Protein AF-0000000074038643 (afdb_homodimer)

Foldseek 3Di:
DPPPPPQPPQCPVDPPVVVQVVVQVVVCVVQVPPPPAFEDEWDWDWDDDDFKIKIKTFAPPDDPVQWDWDDDPQKTKIWGDPPPPPVCPPCVCCVPDDDPDDDDGDGIYMGMTGHDPQWDRVPWDWDDDNRMIMIITTGHDPPPPPPPPPPDD/DPPPPPQPPQCPVDPPVVVQVVVQVVVCVVQVPVPPFFEDEWDWDWDDDDFKIKIKTFAPPDDPVQWDWDDDPQKTKIKGDPPPPPVCCPVVCCVPDDDPDDDDGDGIYMGMTGHGPQWDRVPWDWDDDNRMIMIITTGHDPPPPPPPPPPDD

InterPro domains:
  IPR002068 Alpha crystallin/Hsp20 domain [PF00011] (46-151)
  IPR002068 Alpha crystallin/Hsp20 domain [PS01031] (35-153)
  IPR008978 HSP20-like chaperone [G3DSA:2.60.40.790] (17-151)
  IPR008978 HSP20-like chaperone [SSF49764] (23-150)
  IPR031107 Small heat shock protein [PTHR11527] (30-149)

Radius of gyration: 25.48 Å; Cα contacts (8 Å, |Δi|>4): 512; chains: 2; bounding box: 30×125×46 Å

Sequence (306 aa):
MNYVTVRRPMTVAGNDGSVLDSFDRLFSSVFANTPGWDTFKPAVDVRVEEKEYLVEVDLPGISEDQIDVHVEDGLLVIASRKEERNVARKEENQEESRYVLRERRVGEFHRSFSLPKDADPENIQATYRNGVLSVALPKKPEAKPRQIKITRGMNYVTVRRPMTVAGNDGSVLDSFDRLFSSVFANTPGWDTFKPAVDVRVEEKEYLVEVDLPGISEDQIDVHVEDGLLVIASRKEERNVARKEENQEESRYVLRERRVGEFHRSFSLPKDADPENIQATYRNGVLSVALPKKPEAKPRQIKITRG

Structure (mmCIF, N/CA/C/O backbone):
data_AF-0000000074038643-model_v1
#
loop_
_entity.id
_entity.type
_entity.pdbx_description
1 polymer 'HSP20 family protein'
#
loop_
_atom_site.group_PDB
_atom_site.id
_atom_site.type_symbol
_atom_site.label_atom_id
_atom_site.label_alt_id
_atom_site.label_comp_id
_atom_site.label_asym_id
_atom_site.label_entity_id
_atom_site.label_seq_id
_atom_site.pdbx_PDB_ins_code
_atom_site.Cartn_x
_atom_site.Cartn_y
_atom_site.Cartn_z
_atom_site.occupancy
_atom_site.B_iso_or_equiv
_atom_site.auth_seq_id
_atom_site.auth_comp_id
_atom_site.auth_asym_id
_atom_site.auth_atom_id
_atom_site.pdbx_PDB_model_num
ATOM 1 N N . MET A 1 1 ? 6.93 47.094 -2.973 1 23.86 1 MET A N 1
ATOM 2 C CA . MET A 1 1 ? 8.008 46.25 -2.477 1 23.86 1 MET A CA 1
ATOM 3 C C . MET A 1 1 ? 7.48 44.875 -2.109 1 23.86 1 MET A C 1
ATOM 5 O O . MET A 1 1 ? 6.609 44.75 -1.246 1 23.86 1 MET A O 1
ATOM 9 N N . ASN A 1 2 ? 7.18 43.875 -3.053 1 24.02 2 ASN A N 1
ATOM 10 C CA . ASN A 1 2 ? 6.344 42.688 -3.01 1 24.02 2 ASN A CA 1
ATOM 11 C C . ASN A 1 2 ? 6.949 41.625 -2.109 1 24.02 2 ASN A C 1
ATOM 13 O O . ASN A 1 2 ? 8.055 41.125 -2.363 1 24.02 2 ASN A O 1
ATOM 17 N N . TYR A 1 3 ? 6.73 41.75 -0.801 1 25.25 3 TYR A N 1
ATOM 18 C CA . TYR A 1 3 ? 7.328 40.844 0.186 1 25.25 3 TYR A CA 1
ATOM 19 C C . TYR A 1 3 ? 7.043 39.375 -0.151 1 25.25 3 TYR A C 1
ATOM 21 O O . TYR A 1 3 ? 5.891 39 -0.394 1 25.25 3 TYR A O 1
ATOM 29 N N . VAL A 1 4 ? 7.926 38.812 -0.938 1 29.3 4 VAL A N 1
ATOM 30 C CA . VAL A 1 4 ? 7.93 37.375 -1.188 1 29.3 4 VAL A CA 1
ATOM 31 C C . VAL A 1 4 ? 7.871 36.625 0.139 1 29.3 4 VAL A C 1
ATOM 33 O O . VAL A 1 4 ? 8.781 36.719 0.963 1 29.3 4 VAL A O 1
ATOM 36 N N . THR A 1 5 ? 6.789 36.656 0.836 1 33.38 5 THR A N 1
ATOM 37 C CA . THR A 1 5 ? 6.613 35.875 2.037 1 33.38 5 THR A CA 1
ATOM 38 C C . THR A 1 5 ? 7.176 34.469 1.83 1 33.38 5 THR A C 1
ATOM 40 O O . THR A 1 5 ? 6.832 33.781 0.855 1 33.38 5 THR A O 1
ATOM 43 N N . VAL A 1 6 ? 8.414 34.281 2.119 1 30.28 6 VAL A N 1
ATOM 44 C CA . VAL A 1 6 ? 9.141 33 2.182 1 30.28 6 VAL A CA 1
ATOM 45 C C . VAL A 1 6 ? 8.258 31.938 2.82 1 30.28 6 VAL A C 1
ATOM 47 O O . VAL A 1 6 ? 7.805 32.094 3.955 1 30.28 6 VAL A O 1
ATOM 50 N N . ARG A 1 7 ? 7.328 31.312 2.109 1 37.22 7 ARG A N 1
ATOM 51 C CA . ARG A 1 7 ? 6.539 30.125 2.361 1 37.22 7 ARG A CA 1
ATOM 52 C C . ARG A 1 7 ? 7.359 29.062 3.098 1 37.22 7 ARG A C 1
ATOM 54 O O . ARG A 1 7 ? 8.391 28.609 2.596 1 37.22 7 ARG A O 1
ATOM 61 N N . ARG A 1 8 ? 7.469 29.219 4.441 1 37.69 8 ARG A N 1
ATOM 62 C CA . ARG A 1 8 ? 8.133 28.188 5.234 1 37.69 8 ARG A CA 1
ATOM 63 C C . ARG A 1 8 ? 7.691 26.797 4.801 1 37.69 8 ARG A C 1
ATOM 65 O O . ARG A 1 8 ? 6.496 26.484 4.816 1 37.69 8 ARG A O 1
ATOM 72 N N . PRO A 1 9 ? 8.484 26.172 3.99 1 40.66 9 PRO A N 1
ATOM 73 C CA . PRO A 1 9 ? 8.219 24.844 3.439 1 40.66 9 PRO A CA 1
ATOM 74 C C . PRO A 1 9 ? 7.859 23.828 4.512 1 40.66 9 PRO A C 1
ATOM 76 O O . PRO A 1 9 ? 8.266 23.969 5.668 1 40.66 9 PRO A O 1
ATOM 79 N N . MET A 1 10 ? 6.625 23.344 4.449 1 42.5 10 MET A N 1
ATOM 80 C CA . MET A 1 10 ? 6.445 22.125 5.227 1 42.5 10 MET A CA 1
ATOM 81 C C . MET A 1 10 ? 7.742 21.312 5.285 1 42.5 10 MET A C 1
ATOM 83 O O . MET A 1 10 ? 8.312 20.969 4.246 1 42.5 10 MET A O 1
ATOM 87 N N . THR A 1 11 ? 8.672 21.625 6.121 1 44.09 11 THR A N 1
ATOM 88 C CA . THR A 1 11 ? 9.906 20.844 6.211 1 44.09 11 THR A CA 1
ATOM 89 C C . THR A 1 11 ? 9.594 19.359 6.391 1 44.09 11 THR A C 1
ATOM 91 O O . THR A 1 11 ? 8.945 18.969 7.363 1 44.09 11 THR A O 1
ATOM 94 N N . VAL A 1 12 ? 9.289 18.719 5.273 1 42.72 12 VAL A N 1
ATOM 95 C CA . VAL A 1 12 ? 9.422 17.281 5.426 1 42.72 12 VAL A CA 1
ATOM 96 C C . VAL A 1 12 ? 10.805 16.938 5.988 1 42.72 12 VAL A C 1
ATOM 98 O O . VAL A 1 12 ? 11.805 17.516 5.566 1 42.72 12 VAL A O 1
ATOM 101 N N . ALA A 1 13 ? 10.969 16.578 7.242 1 43.75 13 ALA A N 1
ATOM 102 C CA . ALA A 1 13 ? 12.266 16.344 7.875 1 43.75 13 ALA A CA 1
ATOM 103 C C . ALA A 1 13 ? 13.25 15.727 6.891 1 43.75 13 ALA A C 1
ATOM 105 O O . ALA A 1 13 ? 13.18 14.531 6.594 1 43.75 13 ALA A O 1
ATOM 106 N N . GLY A 1 14 ? 13.398 16.172 5.734 1 37.66 14 GLY A N 1
ATOM 107 C CA . GLY A 1 14 ? 14.602 15.75 5.027 1 37.66 14 GLY A CA 1
ATOM 108 C C . GLY A 1 14 ? 15.859 15.883 5.859 1 37.66 14 GLY A C 1
ATOM 109 O O . GLY A 1 14 ? 15.789 16.016 7.086 1 37.66 14 GLY A O 1
ATOM 110 N N . ASN A 1 15 ? 16.984 16.438 5.348 1 38.25 15 ASN A N 1
ATOM 111 C CA . ASN A 1 15 ? 18.297 16.594 5.969 1 38.25 15 ASN A CA 1
ATOM 112 C C . ASN A 1 15 ? 18.219 17.344 7.289 1 38.25 15 ASN A C 1
ATOM 114 O O . ASN A 1 15 ? 18.844 16.953 8.273 1 38.25 15 ASN A O 1
ATOM 118 N N . ASP A 1 16 ? 17.859 18.688 7.266 1 39.75 16 ASP A N 1
ATOM 119 C CA . ASP A 1 16 ? 18.016 19.484 8.477 1 39.75 16 ASP A CA 1
ATOM 120 C C . ASP A 1 16 ? 16.859 19.266 9.438 1 39.75 16 ASP A C 1
ATOM 122 O O . ASP A 1 16 ? 16.734 19.969 10.445 1 39.75 16 ASP A O 1
ATOM 126 N N . GLY A 1 17 ? 15.727 18.75 9.18 1 46.5 17 GLY A N 1
ATOM 127 C CA . GLY A 1 17 ? 14.594 18.453 10.047 1 46.5 17 GLY A CA 1
ATOM 128 C C . GLY A 1 17 ? 14.922 17.453 11.141 1 46.5 17 GLY A C 1
ATOM 129 O O . GLY A 1 17 ? 14.547 16.281 11.062 1 46.5 17 GLY A O 1
ATOM 130 N N . SER A 1 18 ? 15.672 17.766 11.797 1 51.19 18 SER A N 1
ATOM 131 C CA . SER A 1 18 ? 16.375 17.078 12.875 1 51.19 18 SER A CA 1
ATOM 132 C C . SER A 1 18 ? 15.391 16.5 13.891 1 51.19 18 SER A C 1
ATOM 134 O O . SER A 1 18 ? 15.539 15.367 14.328 1 51.19 18 SER A O 1
ATOM 136 N N . VAL A 1 19 ? 14.391 17.359 14.148 1 50.81 19 VAL A N 1
ATOM 137 C CA . VAL A 1 19 ? 13.547 16.891 15.242 1 50.81 19 VAL A CA 1
ATOM 138 C C . VAL A 1 19 ? 12.641 15.766 14.734 1 50.81 19 VAL A C 1
ATOM 140 O O . VAL A 1 19 ? 12.438 14.766 15.43 1 50.81 19 VAL A O 1
ATOM 143 N N . LEU A 1 20 ? 12.055 15.961 13.523 1 56.72 20 LEU A N 1
ATOM 144 C CA . LEU A 1 20 ? 11.125 14.984 12.969 1 56.72 20 LEU A CA 1
ATOM 145 C C . LEU A 1 20 ? 11.828 13.664 12.688 1 56.72 20 LEU A C 1
ATOM 147 O O . LEU A 1 20 ? 11.305 12.594 13 1 56.72 20 LEU A O 1
ATOM 151 N N . ASP A 1 21 ? 13.016 13.898 12.141 1 60.28 21 ASP A N 1
ATOM 152 C CA . ASP A 1 21 ? 13.852 12.719 11.945 1 60.28 21 ASP A CA 1
ATOM 153 C C . ASP A 1 21 ? 14.172 12.047 13.281 1 60.28 21 ASP A C 1
ATOM 155 O O . ASP A 1 21 ? 14.289 10.82 13.352 1 60.28 21 ASP A O 1
ATOM 159 N N . SER A 1 22 ? 14.133 13.07 14.258 1 59.38 22 SER A N 1
ATOM 160 C CA . SER A 1 22 ? 14.469 12.523 15.562 1 59.38 22 SER A CA 1
ATOM 161 C C . SER A 1 22 ? 13.32 11.672 16.109 1 59.38 22 SER A C 1
ATOM 163 O O . SER A 1 22 ? 13.555 10.617 16.703 1 59.38 22 SER A O 1
ATOM 165 N N . PHE A 1 23 ? 12.133 12.148 15.906 1 64.94 23 PHE A N 1
ATOM 166 C CA . PHE A 1 23 ? 11 11.383 16.406 1 64.94 23 PHE A CA 1
ATOM 167 C C . PHE A 1 23 ? 10.883 10.047 15.672 1 64.94 23 PHE A C 1
ATOM 169 O O . PHE A 1 23 ? 10.625 9.016 16.297 1 64.94 23 PHE A O 1
ATOM 176 N N . ASP A 1 24 ? 11 10.133 14.367 1 67.44 24 ASP A N 1
ATOM 177 C CA . ASP A 1 24 ? 10.961 8.906 13.586 1 67.44 24 ASP A CA 1
ATOM 178 C C . ASP A 1 24 ? 12.055 7.938 14.031 1 67.44 24 ASP A C 1
ATOM 180 O O . ASP A 1 24 ? 11.82 6.73 14.141 1 67.44 24 ASP A O 1
ATOM 184 N N . ARG A 1 25 ? 13.172 8.625 14.391 1 68.06 25 ARG A N 1
ATOM 185 C CA . ARG A 1 25 ? 14.297 7.816 14.852 1 68.06 25 ARG A CA 1
ATOM 186 C C . ARG A 1 25 ? 14.023 7.238 16.234 1 68.06 25 ARG A C 1
ATOM 188 O O . ARG A 1 25 ? 14.367 6.082 16.516 1 68.06 25 ARG A O 1
ATOM 195 N N . LEU A 1 26 ? 13.461 8.07 17.062 1 67.12 26 LEU A N 1
ATOM 196 C CA . LEU A 1 26 ? 13.133 7.613 18.406 1 67.12 26 LEU A CA 1
ATOM 197 C C . LEU A 1 26 ? 12.102 6.492 18.375 1 67.12 26 LEU A C 1
ATOM 199 O O . LEU A 1 26 ? 12.234 5.492 19.078 1 67.12 26 LEU A O 1
ATOM 203 N N . PHE A 1 27 ? 11.125 6.699 17.609 1 69.62 27 PHE A N 1
ATOM 204 C CA . PHE A 1 27 ? 10.102 5.672 17.469 1 69.62 27 PHE A CA 1
ATOM 205 C C . PHE A 1 27 ? 10.711 4.371 16.953 1 69.62 27 PHE A C 1
ATOM 207 O O . PHE A 1 27 ? 10.414 3.293 17.469 1 69.62 27 PHE A O 1
ATOM 214 N N . SER A 1 28 ? 11.5 4.523 15.945 1 67.69 28 SER A N 1
ATOM 215 C CA . SER A 1 28 ? 12.156 3.336 15.406 1 67.69 28 SER A CA 1
ATOM 216 C C . SER A 1 28 ? 13 2.639 16.469 1 67.69 28 SER A C 1
ATOM 218 O O . SER A 1 28 ? 13.031 1.408 16.531 1 67.69 28 SER A O 1
ATOM 220 N N . SER A 1 29 ? 13.562 3.484 17.25 1 67.5 29 SER A N 1
ATOM 221 C CA . SER A 1 29 ? 14.445 2.93 18.281 1 67.5 29 SER A CA 1
ATOM 222 C C . SER A 1 29 ? 13.641 2.223 19.375 1 67.5 29 SER A C 1
ATOM 224 O O . SER A 1 29 ? 14.031 1.148 19.828 1 67.5 29 SER A O 1
ATOM 226 N N . VAL A 1 30 ? 12.609 2.752 19.828 1 66.5 30 VAL A N 1
ATOM 227 C CA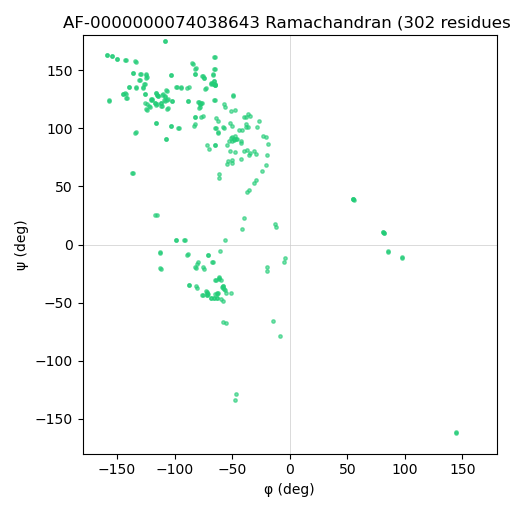 . VAL A 1 30 ? 11.781 2.213 20.906 1 66.5 30 VAL A CA 1
ATOM 228 C C . VAL A 1 30 ? 11.078 0.944 20.422 1 66.5 30 VAL A C 1
ATOM 230 O O . VAL A 1 30 ? 11.07 -0.071 21.125 1 66.5 30 VAL A O 1
ATOM 233 N N . PHE A 1 31 ? 10.555 1.042 19.281 1 65.25 31 PHE A N 1
ATOM 234 C CA . PHE A 1 31 ? 9.789 -0.094 18.781 1 65.25 31 PHE A CA 1
ATOM 235 C C . PHE A 1 31 ? 10.719 -1.156 18.188 1 65.25 31 PHE A C 1
ATOM 237 O O . PHE A 1 31 ? 10.414 -2.35 18.25 1 65.25 31 PHE A O 1
ATOM 244 N N . ALA A 1 32 ? 11.789 -0.621 17.547 1 61.38 32 ALA A N 1
ATOM 245 C CA . ALA A 1 32 ? 12.727 -1.584 16.984 1 61.38 32 ALA A CA 1
ATOM 246 C C . ALA A 1 32 ? 13.336 -2.467 18.078 1 61.38 32 ALA A C 1
ATOM 248 O O . ALA A 1 32 ? 13.727 -3.605 17.812 1 61.38 32 ALA A O 1
ATOM 249 N N . ASN A 1 33 ? 13.445 -1.927 19.219 1 60.03 33 ASN A N 1
ATOM 250 C CA . ASN A 1 33 ? 14.078 -2.674 20.297 1 60.03 33 ASN A CA 1
ATOM 251 C C . ASN A 1 33 ? 13.07 -3.521 21.062 1 60.03 33 ASN A C 1
ATOM 253 O O . ASN A 1 33 ? 13.43 -4.199 22.016 1 60.03 33 ASN A O 1
ATOM 257 N N . THR A 1 34 ? 11.82 -3.322 20.766 1 58.47 34 THR A N 1
ATOM 258 C CA . THR A 1 34 ? 10.828 -4.207 21.359 1 58.47 34 THR A CA 1
ATOM 259 C C . THR A 1 34 ? 10.711 -5.508 20.562 1 58.47 34 THR A C 1
ATOM 261 O O . THR A 1 34 ? 10.383 -5.488 19.375 1 58.47 34 THR A O 1
ATOM 264 N N . PRO A 1 35 ? 11.141 -6.637 21.062 1 57.94 35 PRO A N 1
ATOM 265 C CA . PRO A 1 35 ? 11.086 -7.914 20.359 1 57.94 35 PRO A CA 1
ATOM 266 C C . PRO A 1 35 ? 9.711 -8.195 19.766 1 57.94 35 PRO A C 1
ATOM 268 O O . PRO A 1 35 ? 8.688 -7.977 20.422 1 57.94 35 PRO A O 1
ATOM 271 N N . GLY A 1 36 ? 9.656 -8.508 18.531 1 57.59 36 GLY A N 1
ATOM 272 C CA . GLY A 1 36 ? 8.43 -8.953 17.875 1 57.59 36 GLY A CA 1
ATOM 273 C C . GLY A 1 36 ? 7.719 -7.836 17.141 1 57.59 36 GLY A C 1
ATOM 274 O O . GLY A 1 36 ? 6.734 -8.078 16.438 1 57.59 36 GLY A O 1
ATOM 275 N N . TRP A 1 37 ? 8.234 -6.664 17.438 1 58.38 37 TRP A N 1
ATOM 276 C CA . TRP A 1 37 ? 7.535 -5.57 16.781 1 58.38 37 TRP A CA 1
ATOM 277 C C . TRP A 1 37 ? 8.258 -5.164 15.5 1 58.38 37 TRP A C 1
ATOM 279 O O . TRP A 1 37 ? 9.391 -4.664 15.547 1 58.38 37 TRP A O 1
ATOM 289 N N . ASP A 1 38 ? 7.77 -5.609 14.406 1 70.75 38 ASP A N 1
ATOM 290 C CA . ASP A 1 38 ? 8.32 -5.125 13.148 1 70.75 38 ASP A CA 1
ATOM 291 C C . ASP A 1 38 ? 7.754 -3.748 12.797 1 70.75 38 ASP A C 1
ATOM 293 O O . ASP A 1 38 ? 6.609 -3.438 13.125 1 70.75 38 ASP A O 1
ATOM 297 N N . THR A 1 39 ? 8.711 -2.807 12.641 1 82.31 39 THR A N 1
ATOM 298 C CA . THR A 1 39 ? 8.289 -1.468 12.242 1 82.31 39 THR A CA 1
ATOM 299 C C . THR A 1 39 ? 8.57 -1.234 10.758 1 82.31 39 THR A C 1
ATOM 301 O O . THR A 1 39 ? 9.414 -1.915 10.164 1 82.31 39 THR A O 1
ATOM 304 N N . PHE A 1 40 ? 7.734 -0.487 10.086 1 86.12 40 PHE A N 1
ATOM 305 C CA . PHE A 1 40 ? 8.023 -0.057 8.719 1 86.12 40 PHE A CA 1
ATOM 306 C C . PHE A 1 40 ? 7.734 1.429 8.547 1 86.12 40 PHE A C 1
ATOM 308 O O . PHE A 1 40 ? 7.062 2.035 9.383 1 86.12 40 PHE A O 1
ATOM 315 N N . LYS A 1 41 ? 8.336 2.023 7.59 1 91.25 41 LYS A N 1
ATOM 316 C CA . LYS A 1 41 ? 8.125 3.426 7.242 1 91.25 41 LYS A CA 1
ATOM 317 C C . LYS A 1 41 ? 7.25 3.561 6 1 91.25 41 LYS A C 1
ATOM 319 O O . LYS A 1 41 ? 7.723 3.391 4.879 1 91.25 41 LYS A O 1
ATOM 324 N N . PRO A 1 42 ? 5.957 3.887 6.195 1 95.81 42 PRO A N 1
ATOM 325 C CA . PRO A 1 42 ? 5.082 3.965 5.02 1 95.81 42 PRO A CA 1
ATOM 326 C C . PRO A 1 42 ? 5.453 5.109 4.082 1 95.81 42 PRO A C 1
ATOM 328 O O . PRO A 1 42 ? 5.926 6.156 4.535 1 95.81 42 PRO A O 1
ATOM 331 N N . ALA A 1 43 ? 5.281 4.941 2.785 1 95.06 43 ALA A N 1
ATOM 332 C CA . ALA A 1 43 ? 5.504 5.988 1.792 1 95.06 43 ALA A CA 1
ATOM 333 C C . ALA A 1 43 ? 4.488 7.117 1.944 1 95.06 43 ALA A C 1
ATOM 335 O O . ALA A 1 43 ? 3.299 6.863 2.164 1 95.06 43 ALA A O 1
ATOM 336 N N . VAL A 1 44 ? 4.961 8.352 1.816 1 95.44 44 VAL A N 1
ATOM 337 C CA . VAL A 1 44 ? 4.102 9.508 2.045 1 95.44 44 VAL A CA 1
ATOM 338 C C . VAL A 1 44 ? 4.277 10.516 0.913 1 95.44 44 VAL A C 1
ATOM 340 O O . VAL A 1 44 ? 5.398 10.766 0.465 1 95.44 44 VAL A O 1
ATOM 343 N N . ASP A 1 45 ? 3.188 11.023 0.423 1 94.25 45 ASP A N 1
ATOM 344 C CA . ASP A 1 45 ? 3.195 12.219 -0.412 1 94.25 45 ASP A CA 1
ATOM 345 C C . ASP A 1 45 ? 2.646 13.422 0.349 1 94.25 45 ASP A C 1
ATOM 347 O O . ASP A 1 45 ? 1.646 13.312 1.061 1 94.25 45 ASP A O 1
ATOM 351 N N . VAL A 1 46 ? 3.299 14.477 0.294 1 93.5 46 VA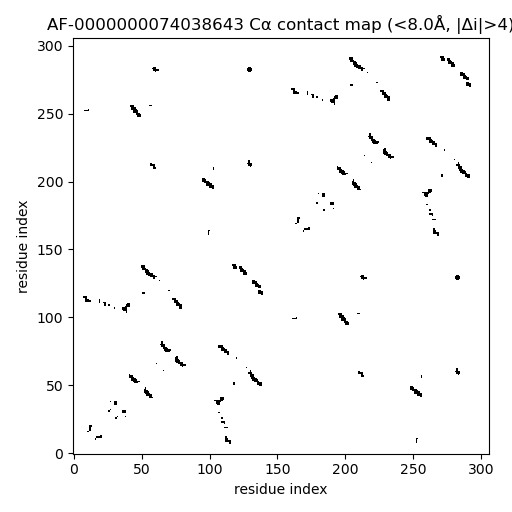L A N 1
ATOM 352 C CA . VAL A 1 46 ? 2.807 15.742 0.827 1 93.5 46 VAL A CA 1
ATOM 353 C C . VAL A 1 46 ? 2.729 16.781 -0.292 1 93.5 46 VAL A C 1
ATOM 355 O O . VAL A 1 46 ? 3.73 17.062 -0.954 1 93.5 46 VAL A O 1
ATOM 358 N N . ARG A 1 47 ? 1.556 17.312 -0.426 1 93.69 47 ARG A N 1
ATOM 359 C CA . ARG A 1 47 ? 1.333 18.312 -1.463 1 93.69 47 ARG A CA 1
ATOM 360 C C . ARG A 1 47 ? 0.78 19.594 -0.868 1 93.69 47 ARG A C 1
ATOM 362 O O . ARG A 1 47 ? 0.007 19.562 0.092 1 93.69 47 ARG A O 1
ATOM 369 N N . VAL A 1 48 ? 1.211 20.672 -1.52 1 89.56 48 VAL A N 1
ATOM 370 C CA . VAL A 1 48 ? 0.686 21.984 -1.162 1 89.56 48 VAL A CA 1
ATOM 371 C C . VAL A 1 48 ? -0.294 22.453 -2.232 1 89.56 48 VAL A C 1
ATOM 373 O O . VAL A 1 48 ? 0.083 22.625 -3.395 1 89.56 48 VAL A O 1
ATOM 376 N N . GLU A 1 49 ? -1.499 22.609 -1.796 1 89.69 49 GLU A N 1
ATOM 377 C CA . GLU A 1 49 ? -2.523 23.156 -2.678 1 89.69 49 GLU A CA 1
ATOM 378 C C . GLU A 1 49 ? -2.898 24.578 -2.271 1 89.69 49 GLU A C 1
ATOM 380 O O . GLU A 1 49 ? -2.375 25.109 -1.29 1 89.69 49 GLU A O 1
ATOM 385 N N . GLU A 1 50 ? -3.691 25.141 -3.016 1 87 50 GLU A N 1
ATOM 386 C CA . GLU A 1 50 ? -4.055 26.531 -2.773 1 87 50 GLU A CA 1
ATOM 387 C C . GLU A 1 50 ? -4.762 26.688 -1.43 1 87 50 GLU A C 1
ATOM 389 O O . GLU A 1 50 ? -4.457 27.609 -0.668 1 87 50 GLU A O 1
ATOM 394 N N . LYS A 1 51 ? -5.625 25.766 -1.138 1 91.56 51 LYS A N 1
ATOM 395 C CA . LYS A 1 51 ? -6.484 25.969 0.026 1 91.56 51 LYS A CA 1
ATOM 396 C C . LYS A 1 51 ? -6.164 24.969 1.132 1 91.56 51 LYS A C 1
ATOM 398 O O . LYS A 1 51 ? -6.723 25.047 2.227 1 91.56 51 LYS A O 1
ATOM 403 N N . GLU A 1 52 ? -5.289 24.016 0.794 1 93.5 52 GLU A N 1
ATOM 404 C CA . GLU A 1 52 ? -5.043 23 1.799 1 93.5 52 GLU A CA 1
ATOM 405 C C . GLU A 1 52 ? -3.709 22.297 1.554 1 93.5 52 GLU A C 1
ATOM 407 O O . GLU A 1 52 ? -3.098 22.453 0.497 1 93.5 52 GLU A O 1
ATOM 412 N N . TYR A 1 53 ? -3.232 21.625 2.568 1 92.5 53 TYR A N 1
ATOM 413 C CA . TYR A 1 53 ? -2.168 20.641 2.467 1 92.5 53 TYR A CA 1
ATOM 414 C C . TYR A 1 53 ? -2.738 19.219 2.41 1 92.5 53 TYR A C 1
ATOM 416 O O . TYR A 1 53 ? -3.674 18.891 3.145 1 92.5 53 TYR A O 1
ATOM 424 N N . LEU A 1 54 ? -2.209 18.484 1.538 1 95.56 54 LEU A N 1
ATOM 425 C CA . LEU A 1 54 ? -2.678 17.109 1.415 1 95.56 54 LEU A CA 1
ATOM 426 C C . LEU A 1 54 ? -1.558 16.125 1.727 1 95.56 54 LEU A C 1
ATOM 428 O O . LEU A 1 54 ? -0.481 16.203 1.128 1 95.56 54 LEU A O 1
ATOM 432 N N . VAL A 1 55 ? -1.799 15.273 2.719 1 95.75 55 VAL A N 1
ATOM 433 C CA . VAL A 1 55 ? -0.873 14.203 3.08 1 95.75 55 VAL A CA 1
ATOM 434 C C . VAL A 1 55 ? -1.484 12.852 2.732 1 95.75 55 VAL A C 1
ATOM 436 O O . VAL A 1 55 ? -2.572 12.516 3.207 1 95.75 55 VAL A O 1
ATOM 439 N N . GLU A 1 56 ? -0.821 12.148 1.88 1 97.5 56 GLU A N 1
ATOM 440 C CA . GLU A 1 56 ? -1.273 10.805 1.513 1 97.5 56 GLU A CA 1
ATOM 441 C C . GLU A 1 56 ? -0.254 9.75 1.926 1 97.5 56 GLU A C 1
ATOM 443 O O . GLU A 1 56 ? 0.939 9.891 1.653 1 97.5 56 GLU A O 1
ATOM 448 N N . VAL A 1 57 ? -0.73 8.703 2.605 1 97.31 57 VAL A N 1
ATOM 449 C CA . VAL A 1 57 ? 0.148 7.68 3.166 1 97.31 57 VAL A CA 1
ATOM 450 C C . VAL A 1 57 ? -0.288 6.301 2.678 1 97.31 57 VAL A C 1
ATOM 452 O O . VAL A 1 57 ? -1.471 5.957 2.742 1 97.31 57 VAL A O 1
ATOM 455 N N . ASP A 1 58 ? 0.655 5.543 2.162 1 97.5 58 ASP A N 1
ATOM 456 C CA . ASP A 1 58 ? 0.373 4.164 1.776 1 97.5 58 ASP A CA 1
ATOM 457 C C . ASP A 1 58 ? 0.339 3.246 2.998 1 97.5 58 ASP A C 1
ATOM 459 O O . ASP A 1 58 ? 1.356 3.061 3.668 1 97.5 58 ASP A O 1
ATOM 463 N N . LEU A 1 59 ? -0.844 2.635 3.234 1 97.06 59 LEU A N 1
ATOM 464 C CA . LEU A 1 59 ? -1.033 1.704 4.34 1 97.06 59 LEU A CA 1
ATOM 465 C C . LEU A 1 59 ? -1.826 0.481 3.895 1 97.06 59 LEU A C 1
ATOM 467 O O . LEU A 1 59 ? -2.883 0.182 4.453 1 97.06 59 LEU A O 1
ATOM 471 N N . PRO A 1 60 ? -1.311 -0.235 2.984 1 96.75 60 PRO A N 1
ATOM 472 C CA . PRO A 1 60 ? -2.051 -1.402 2.498 1 96.75 60 PRO A CA 1
ATOM 473 C C . PRO A 1 60 ? -2.229 -2.477 3.568 1 96.75 60 PRO A C 1
ATOM 475 O O . PRO A 1 60 ? -1.278 -2.807 4.281 1 96.75 60 PRO A O 1
ATOM 478 N N . GLY A 1 61 ? -3.404 -3.055 3.67 1 94.94 61 GLY A N 1
ATOM 479 C CA . GLY A 1 61 ? -3.678 -4.164 4.57 1 94.94 61 GLY A CA 1
ATOM 480 C C . GLY A 1 61 ? -4.035 -3.715 5.977 1 94.94 61 GLY A C 1
ATOM 481 O O . GLY A 1 61 ? -4.371 -4.539 6.828 1 94.94 61 GLY A O 1
ATOM 482 N N . ILE A 1 62 ? -3.922 -2.432 6.188 1 93.19 62 ILE A N 1
ATOM 483 C CA . ILE A 1 62 ? -4.238 -1.89 7.504 1 93.19 62 ILE A CA 1
ATOM 484 C C . ILE A 1 62 ? -5.688 -1.409 7.531 1 93.19 62 ILE A C 1
ATOM 486 O O . ILE A 1 62 ? -6.156 -0.774 6.582 1 93.19 62 ILE A O 1
ATOM 490 N N . SER A 1 63 ? -6.367 -1.759 8.562 1 92.62 63 SER A N 1
ATOM 491 C CA . SER A 1 63 ? -7.738 -1.282 8.703 1 92.62 63 SER A CA 1
ATOM 492 C C . SER A 1 63 ? -7.781 0.115 9.32 1 92.62 63 SER A C 1
ATOM 494 O O . SER A 1 63 ? -6.848 0.519 10.016 1 92.62 63 SER A O 1
ATOM 496 N N . GLU A 1 64 ? -8.844 0.776 9.016 1 93.12 64 GLU A N 1
ATOM 497 C CA . GLU A 1 64 ? -9.008 2.156 9.461 1 93.12 64 GLU A CA 1
ATOM 498 C C . GLU A 1 64 ? -8.883 2.264 10.977 1 93.12 64 GLU A C 1
ATOM 500 O O . GLU A 1 64 ? -8.328 3.23 11.492 1 93.12 64 GLU A O 1
ATOM 505 N N . ASP A 1 65 ? -9.445 1.271 11.695 1 91.69 65 ASP A N 1
ATOM 506 C CA . ASP A 1 65 ? -9.484 1.316 13.156 1 91.69 65 ASP A CA 1
ATOM 507 C C . ASP A 1 65 ? -8.086 1.106 13.742 1 91.69 65 ASP A C 1
ATOM 509 O O . ASP A 1 65 ? -7.875 1.317 14.938 1 91.69 65 ASP A O 1
ATOM 513 N N . GLN A 1 66 ? -7.152 0.749 12.891 1 92.75 66 GLN A N 1
ATOM 514 C CA . GLN A 1 66 ? -5.789 0.504 13.344 1 92.75 66 GLN A CA 1
ATOM 515 C C . GLN A 1 66 ? -4.898 1.721 13.094 1 92.75 66 GLN A C 1
ATOM 517 O O . GLN A 1 66 ? -3.699 1.687 13.367 1 92.75 66 GLN A O 1
ATOM 522 N N . ILE A 1 67 ? -5.453 2.771 12.617 1 94.62 67 ILE A N 1
ATOM 523 C CA . ILE A 1 67 ? -4.695 3.967 12.266 1 94.62 67 ILE A CA 1
ATOM 524 C C . ILE A 1 67 ? -5.023 5.09 13.25 1 94.62 67 ILE A C 1
ATOM 526 O O . ILE A 1 67 ? -6.195 5.359 13.523 1 94.62 67 ILE A O 1
ATOM 530 N N . ASP A 1 68 ? -4.004 5.66 13.766 1 95 68 ASP A N 1
ATOM 531 C CA . ASP A 1 68 ? -4.145 6.84 14.617 1 95 68 ASP A CA 1
ATOM 532 C C . ASP A 1 68 ? -3.627 8.094 13.906 1 95 68 ASP A C 1
ATOM 534 O O . ASP A 1 68 ? -2.502 8.102 13.406 1 95 68 ASP A O 1
ATOM 538 N N . VAL A 1 69 ? -4.469 9.102 13.797 1 95.94 69 VAL A N 1
ATOM 539 C CA . VAL A 1 69 ? -4.109 10.398 13.227 1 95.94 69 VAL A CA 1
ATOM 540 C C . VAL A 1 69 ? -4.441 11.508 14.219 1 95.94 69 VAL A C 1
ATOM 542 O O . VAL A 1 69 ? -5.59 11.641 14.648 1 95.94 69 VAL A O 1
ATOM 545 N N . HIS A 1 70 ? -3.475 12.25 14.586 1 95.12 70 HIS A N 1
ATOM 546 C CA . HIS A 1 70 ? -3.756 13.367 15.484 1 95.12 70 HIS A CA 1
ATOM 547 C C . HIS A 1 70 ? -2.711 14.469 15.336 1 95.12 70 HIS A C 1
ATOM 549 O O . HIS A 1 70 ? -1.668 14.258 14.719 1 95.12 70 HIS A O 1
ATOM 555 N N . VAL A 1 71 ? -3.047 15.609 15.797 1 93.69 71 VAL A N 1
ATOM 556 C CA . VAL A 1 71 ? -2.113 16.719 15.828 1 93.69 71 VAL A CA 1
ATOM 557 C C . VAL A 1 71 ? -1.684 17 17.266 1 93.69 71 VAL A C 1
ATOM 559 O O . VAL A 1 71 ? -2.521 17.047 18.172 1 93.69 71 VAL A O 1
ATOM 562 N N . GLU A 1 72 ? -0.341 17.047 17.438 1 90.31 72 GLU A N 1
ATOM 563 C CA . GLU A 1 72 ? 0.218 17.344 18.75 1 90.31 72 GLU A CA 1
ATOM 564 C C . GLU A 1 72 ? 1.458 18.219 18.641 1 90.31 72 GLU A C 1
ATOM 566 O O . GLU A 1 72 ? 2.383 17.906 17.891 1 90.31 72 GLU A O 1
ATOM 571 N N . ASP A 1 73 ? 1.397 19.344 19.391 1 89 73 ASP A N 1
ATOM 572 C CA . ASP A 1 73 ? 2.537 20.25 19.484 1 89 73 ASP A CA 1
ATOM 573 C C . ASP A 1 73 ? 2.998 20.703 18.094 1 89 73 ASP A C 1
ATOM 575 O O . ASP A 1 73 ? 4.191 20.672 17.797 1 89 73 ASP A O 1
ATOM 579 N N . GLY A 1 74 ? 1.991 20.938 17.234 1 89 74 GLY A N 1
ATOM 580 C CA . GLY A 1 74 ? 2.301 21.469 15.914 1 89 74 GLY A CA 1
ATOM 581 C C . GLY A 1 74 ? 2.738 20.406 14.93 1 89 74 GLY A C 1
ATOM 582 O O . GLY A 1 74 ? 3.221 20.719 13.844 1 89 74 GLY A O 1
ATOM 583 N N . LEU A 1 75 ? 2.545 19.125 15.406 1 91.75 75 LEU A N 1
ATOM 584 C CA . LEU A 1 75 ? 2.934 18.016 14.547 1 91.75 75 LEU A CA 1
ATOM 585 C C . LEU A 1 75 ? 1.716 17.188 14.133 1 91.75 75 LEU A C 1
ATOM 587 O O . LEU A 1 75 ? 0.853 16.891 14.961 1 91.75 75 LEU A O 1
ATOM 591 N N . LEU A 1 76 ? 1.627 17 12.875 1 94.19 76 LEU A N 1
ATOM 592 C CA . LEU A 1 76 ? 0.703 15.953 12.438 1 94.19 76 LEU A CA 1
ATOM 593 C C . LEU A 1 76 ? 1.312 14.57 12.625 1 94.19 76 LEU A C 1
ATOM 595 O O . LEU A 1 76 ? 2.387 14.281 12.094 1 94.19 76 LEU A O 1
ATOM 599 N N . VAL A 1 77 ? 0.669 13.734 13.391 1 93.56 77 VAL A N 1
ATOM 600 C CA . VAL A 1 77 ? 1.187 12.398 13.688 1 93.56 77 VAL A CA 1
ATOM 601 C C . VAL A 1 77 ? 0.271 11.344 13.078 1 93.56 77 VAL A C 1
ATOM 603 O O . VAL A 1 77 ? -0.95 11.398 13.242 1 93.56 77 VAL A O 1
ATOM 606 N N . ILE A 1 78 ? 0.854 10.469 12.344 1 94.75 78 ILE A N 1
ATOM 607 C CA . ILE A 1 78 ? 0.179 9.297 11.797 1 94.75 78 ILE A CA 1
ATOM 608 C C . ILE A 1 78 ? 0.886 8.031 12.266 1 94.75 78 ILE A C 1
ATOM 610 O O . ILE A 1 78 ? 2.078 7.844 12.016 1 94.75 78 ILE A O 1
ATOM 614 N N . ALA A 1 79 ? 0.131 7.199 13 1 93.5 79 ALA A N 1
ATOM 615 C CA . ALA A 1 79 ? 0.791 6.047 13.609 1 93.5 79 ALA A CA 1
ATOM 616 C C . ALA A 1 79 ? -0.176 4.875 13.75 1 93.5 79 ALA A C 1
ATOM 618 O O . ALA A 1 79 ? -1.389 5.039 13.602 1 93.5 79 ALA A O 1
ATOM 619 N N . SER A 1 80 ? 0.386 3.676 13.883 1 91.44 80 SER A N 1
ATOM 620 C CA . SER A 1 80 ? -0.428 2.514 14.227 1 91.44 80 SER A CA 1
ATOM 621 C C . SER A 1 80 ? -1.011 2.641 15.633 1 91.44 80 SER A C 1
ATOM 623 O O . SER A 1 80 ? -0.373 3.201 16.531 1 91.44 80 SER A O 1
ATOM 625 N N . ARG A 1 81 ? -2.312 2.176 15.711 1 86 81 ARG A N 1
ATOM 626 C CA . ARG A 1 81 ? -2.867 2.094 17.062 1 86 81 ARG A CA 1
ATOM 627 C C . ARG A 1 81 ? -2.332 0.873 17.797 1 86 81 ARG A C 1
ATOM 629 O O . ARG A 1 81 ? -2.172 -0.198 17.203 1 86 81 ARG A O 1
ATOM 636 N N . LYS A 1 82 ? -1.68 1.234 18.969 1 64.25 82 LYS A N 1
ATOM 637 C CA . LYS A 1 82 ? -1.147 0.15 19.797 1 64.25 82 LYS A CA 1
ATOM 638 C C . LYS A 1 82 ? -2.234 -0.867 20.125 1 64.25 82 LYS A C 1
ATOM 640 O O . LYS A 1 82 ? -3.303 -0.5 20.625 1 64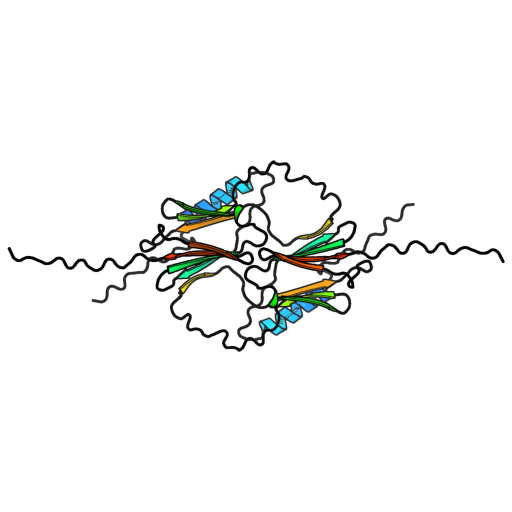.25 82 LYS A O 1
ATOM 645 N N . GLU A 1 83 ? -2.674 -1.612 19.297 1 55.84 83 GLU A N 1
ATOM 646 C CA . GLU A 1 83 ? -3.564 -2.6 19.906 1 55.84 83 GLU A CA 1
ATOM 647 C C . GLU A 1 83 ? -2.811 -3.506 20.859 1 55.84 83 GLU A C 1
ATOM 649 O O . GLU A 1 83 ? -1.648 -3.844 20.625 1 55.84 83 GLU A O 1
ATOM 654 N N . GLU A 1 84 ? -3.148 -3.229 22.172 1 45.5 84 GLU A N 1
ATOM 655 C CA . GLU A 1 84 ? -2.748 -4.324 23.047 1 45.5 84 GLU A CA 1
ATOM 656 C C . GLU A 1 84 ? -2.799 -5.664 22.328 1 45.5 84 GLU A C 1
ATOM 658 O O . GLU A 1 84 ? -3.879 -6.203 22.078 1 45.5 84 GLU A O 1
ATOM 663 N N . ARG A 1 85 ? -2.148 -5.535 21.328 1 42.81 85 ARG A N 1
ATOM 664 C CA . ARG A 1 85 ? -2.104 -6.859 20.719 1 42.81 85 ARG A CA 1
ATOM 665 C C . ARG A 1 85 ? -2.068 -7.953 21.781 1 42.81 85 ARG A C 1
ATOM 667 O O . ARG A 1 85 ? -1.26 -7.898 22.703 1 42.81 85 ARG A O 1
ATOM 674 N N . ASN A 1 86 ? -3.207 -8.328 22.438 1 36.25 86 ASN A N 1
ATOM 675 C CA . ASN A 1 86 ? -3.059 -9.68 22.953 1 36.25 86 ASN A CA 1
ATOM 676 C C . ASN A 1 86 ? -1.97 -10.453 22.219 1 36.25 86 ASN A C 1
ATOM 678 O O . ASN A 1 86 ? -1.95 -10.477 20.984 1 36.25 86 ASN A O 1
ATOM 682 N N . VAL A 1 87 ? -0.8 -10.352 22.828 1 35.62 87 VAL A N 1
ATOM 683 C CA . VAL A 1 87 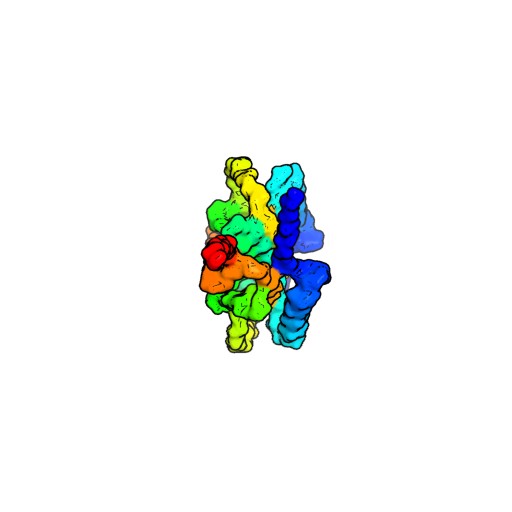? 0.365 -11.133 22.438 1 35.62 87 VAL A CA 1
ATOM 684 C C . VAL A 1 87 ? -0.082 -12.359 21.641 1 35.62 87 VAL A C 1
ATOM 686 O O . VAL A 1 87 ? 0.709 -13.273 21.406 1 35.62 87 VAL A O 1
ATOM 689 N N . ALA A 1 88 ? -1.344 -12.664 21.906 1 31.78 88 ALA A N 1
ATOM 690 C CA . ALA A 1 88 ? -1.564 -13.906 21.172 1 31.78 88 ALA A CA 1
ATOM 691 C C . ALA A 1 88 ? -1.244 -13.742 19.688 1 31.78 88 ALA A C 1
ATOM 693 O O . ALA A 1 88 ? -2.143 -13.508 18.875 1 31.78 88 ALA A O 1
ATOM 694 N N . ARG A 1 89 ? -0.756 -12.531 19.406 1 36.22 89 ARG A N 1
ATOM 695 C CA . ARG A 1 89 ? -0.221 -12.617 18.047 1 36.22 89 ARG A CA 1
ATOM 696 C C . ARG A 1 89 ? 0.06 -14.062 17.656 1 36.22 89 ARG A C 1
ATOM 698 O O . ARG A 1 89 ? 0.924 -14.711 18.25 1 36.22 89 ARG A O 1
ATOM 705 N N . LYS A 1 90 ? -0.99 -14.57 17.578 1 34.44 90 LYS A N 1
ATOM 706 C CA . LYS A 1 90 ? -1.074 -16 17.328 1 34.44 90 LYS A CA 1
ATOM 707 C C . LYS A 1 90 ? 0.234 -16.531 16.734 1 34.44 90 LYS A C 1
ATOM 709 O O . LYS A 1 90 ? 0.713 -16.031 15.719 1 34.44 90 LYS A O 1
ATOM 714 N N . GLU A 1 91 ? 1.312 -16.734 17.547 1 37.31 91 GLU A N 1
ATOM 715 C CA . GLU A 1 91 ? 2.002 -17.984 17.25 1 37.31 91 GLU A CA 1
ATOM 716 C C . GLU A 1 91 ? 1.249 -18.797 16.188 1 37.31 91 GLU A C 1
ATOM 718 O O . GLU A 1 91 ? 1.48 -20 16.047 1 37.31 91 GLU A O 1
ATOM 723 N N . GLU A 1 92 ? -0.019 -18.156 16.172 1 38.31 92 GLU A N 1
ATOM 724 C CA . GLU A 1 92 ? -0.587 -19.203 15.328 1 38.31 92 GLU A CA 1
ATOM 725 C C . GLU A 1 92 ? 0.492 -19.875 14.484 1 38.31 92 GLU A C 1
ATOM 727 O O . GLU A 1 92 ? 1.392 -19.203 13.969 1 38.31 92 GLU A O 1
ATOM 732 N N . ASN A 1 93 ? 0.71 -20.938 14.906 1 38.06 93 ASN A N 1
ATOM 733 C CA . ASN A 1 93 ? 1.303 -22.062 14.195 1 38.06 93 ASN A CA 1
ATOM 734 C C . ASN A 1 93 ? 1.342 -21.828 12.688 1 38.06 93 ASN A C 1
ATOM 736 O O . ASN A 1 93 ? 0.482 -22.312 11.953 1 38.06 93 ASN A O 1
ATOM 740 N N . GLN A 1 94 ? 1.21 -20.688 12.391 1 43.09 94 GLN A N 1
ATOM 741 C CA . GLN A 1 94 ? 1.545 -20.719 10.977 1 43.09 94 GLN A CA 1
ATOM 742 C C . GLN A 1 94 ?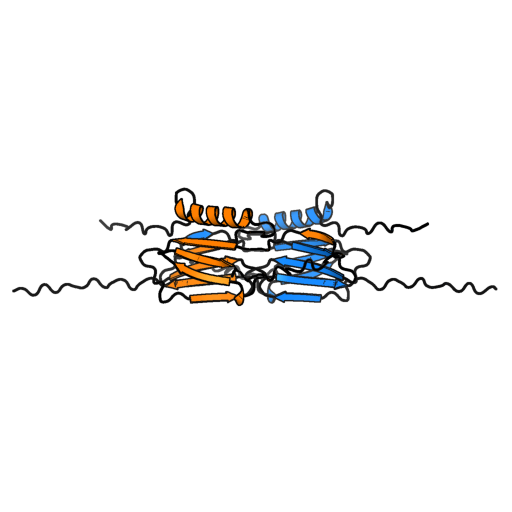 2.738 -21.625 10.703 1 43.09 94 GLN A C 1
ATOM 744 O O . GLN A 1 94 ? 3.82 -21.156 10.352 1 43.09 94 GLN A O 1
ATOM 749 N N . GLU A 1 95 ? 3.037 -22.312 11.555 1 44.38 95 GLU A N 1
ATOM 750 C CA . GLU A 1 95 ? 3.877 -23.484 11.328 1 44.38 95 GLU A CA 1
ATOM 751 C C . GLU A 1 95 ? 3.961 -23.812 9.836 1 44.38 95 GLU A C 1
ATOM 753 O O . GLU A 1 95 ? 5.051 -24.031 9.305 1 44.38 95 GLU A O 1
ATOM 758 N N . GLU A 1 96 ? 2.617 -24.25 9.258 1 50.53 96 GLU A N 1
ATOM 759 C CA . GLU A 1 96 ? 2.656 -25 8.008 1 50.53 96 GLU A CA 1
ATOM 760 C C . GLU A 1 96 ? 2.777 -24.062 6.809 1 50.53 96 GLU A C 1
ATOM 762 O O . GLU A 1 96 ? 2.998 -24.516 5.68 1 50.53 96 GLU A O 1
ATOM 767 N N . SER A 1 97 ? 2.447 -22.688 6.906 1 61.47 97 SER A N 1
ATOM 768 C CA . SER A 1 97 ? 2.588 -21.922 5.668 1 61.47 97 SER A CA 1
ATOM 769 C C . SER A 1 97 ? 4.027 -21.469 5.457 1 61.47 97 SER A C 1
ATOM 771 O O . SER A 1 97 ? 4.656 -20.922 6.371 1 61.47 97 SER A O 1
ATOM 773 N N . ARG A 1 98 ? 4.703 -22.062 4.695 1 80.38 98 ARG A N 1
ATOM 774 C CA . ARG A 1 98 ? 6.051 -21.719 4.254 1 80.38 98 ARG A CA 1
ATOM 775 C C . ARG A 1 98 ? 6.027 -20.562 3.26 1 80.38 98 ARG A C 1
ATOM 777 O O . ARG A 1 98 ? 5.363 -20.641 2.223 1 80.38 98 ARG A O 1
ATOM 784 N N . TYR A 1 99 ? 6.555 -19.391 3.758 1 86.12 99 TYR A N 1
ATOM 785 C CA . TYR A 1 99 ? 6.723 -18.297 2.803 1 86.12 99 TYR A CA 1
ATOM 786 C C . TYR A 1 99 ? 7.766 -18.656 1.749 1 86.12 99 TYR A C 1
ATOM 788 O O . TYR A 1 99 ? 8.875 -19.078 2.084 1 86.12 99 TYR A O 1
ATOM 796 N N . VAL A 1 100 ? 7.273 -18.547 0.594 1 85.81 100 VAL A N 1
ATOM 797 C CA . VAL A 1 100 ? 8.188 -18.688 -0.538 1 85.81 100 VAL A CA 1
ATOM 798 C C . VAL A 1 100 ? 8.812 -17.344 -0.868 1 85.81 100 VAL A C 1
ATOM 800 O O . VAL A 1 100 ? 9.977 -17.266 -1.265 1 85.81 100 VAL A O 1
ATOM 803 N N . LEU A 1 101 ? 8.07 -16.234 -0.712 1 89.38 101 LEU A N 1
ATOM 804 C CA . LEU A 1 101 ? 8.445 -14.852 -0.945 1 89.38 101 LEU A CA 1
ATOM 805 C C . LEU A 1 101 ? 7.773 -13.93 0.071 1 89.38 101 LEU A C 1
ATOM 807 O O . LEU A 1 101 ? 6.582 -14.078 0.357 1 89.38 101 LEU A O 1
ATOM 811 N N . ARG A 1 102 ? 8.516 -13.109 0.694 1 91.81 102 ARG A N 1
ATOM 812 C CA . ARG A 1 102 ? 7.992 -12.172 1.683 1 91.81 102 ARG A CA 1
ATOM 813 C C . ARG A 1 102 ? 8.562 -10.773 1.458 1 91.81 102 ARG A C 1
ATOM 815 O O . ARG A 1 102 ? 9.672 -10.469 1.895 1 91.81 102 ARG A O 1
ATOM 822 N N . GLU A 1 103 ? 7.742 -9.953 0.741 1 93.44 103 GLU A N 1
ATOM 823 C CA . GLU A 1 103 ? 8.219 -8.609 0.418 1 93.44 103 GLU A CA 1
ATOM 824 C C . GLU A 1 103 ? 7.406 -7.543 1.149 1 93.44 103 GLU A C 1
ATOM 826 O O . GLU A 1 103 ? 7.844 -6.398 1.274 1 93.44 103 GLU A O 1
ATOM 831 N N . ARG A 1 104 ? 6.199 -7.859 1.609 1 93.69 104 ARG A N 1
ATOM 832 C CA . ARG A 1 104 ? 5.316 -6.875 2.225 1 93.69 104 ARG A CA 1
ATOM 833 C C . ARG A 1 104 ? 5.766 -6.543 3.643 1 93.69 104 ARG A C 1
ATOM 835 O O . ARG A 1 104 ? 6.27 -7.414 4.359 1 93.69 104 ARG A O 1
ATOM 842 N N . ARG A 1 105 ? 5.547 -5.293 3.924 1 87.44 105 ARG A N 1
ATOM 843 C CA . ARG A 1 105 ? 5.934 -4.859 5.262 1 87.44 105 ARG A CA 1
ATOM 844 C C . ARG A 1 105 ? 4.715 -4.75 6.176 1 87.44 105 ARG A C 1
ATOM 846 O O . ARG A 1 105 ? 3.717 -4.125 5.816 1 87.44 105 ARG A O 1
ATOM 853 N N . VAL A 1 106 ? 4.816 -5.473 7.246 1 83.06 106 VAL A N 1
ATOM 854 C CA . VAL A 1 106 ? 3.74 -5.469 8.234 1 83.06 106 VAL A CA 1
ATOM 855 C C . VAL A 1 106 ? 4.301 -5.09 9.602 1 83.06 106 VAL A C 1
ATOM 857 O O . VAL A 1 106 ? 5.43 -5.453 9.938 1 83.06 106 VAL A O 1
ATOM 860 N N . GLY A 1 107 ? 3.555 -4.371 10.359 1 85.31 107 GLY A N 1
ATOM 861 C CA . GLY A 1 107 ? 3.996 -3.973 11.688 1 85.31 107 GLY A CA 1
ATOM 862 C C . GLY A 1 107 ? 3.529 -2.586 12.078 1 85.31 107 GLY A C 1
ATOM 863 O O . GLY A 1 107 ? 2.557 -2.07 11.523 1 85.31 107 GLY A O 1
ATOM 864 N N . GLU A 1 108 ? 4.215 -2.113 13.055 1 87.81 108 GLU A N 1
ATOM 865 C CA . GLU A 1 108 ? 3.893 -0.774 13.539 1 87.81 108 GLU A CA 1
ATOM 866 C C . GLU A 1 108 ? 4.543 0.299 12.672 1 87.81 108 GLU A C 1
ATOM 868 O O . GLU A 1 108 ? 5.598 0.067 12.078 1 87.81 108 GLU A O 1
ATOM 873 N N . PHE A 1 109 ? 3.916 1.418 12.633 1 89.94 109 PHE A N 1
ATOM 874 C CA . PHE A 1 109 ? 4.453 2.518 11.836 1 89.94 109 PHE A CA 1
ATOM 875 C C . PHE A 1 109 ? 4.227 3.852 12.539 1 89.94 109 PHE A C 1
ATOM 877 O O . PHE A 1 109 ? 3.385 3.953 13.438 1 89.94 109 PHE A O 1
ATOM 884 N N . HIS A 1 110 ? 5.031 4.816 12.148 1 90.75 110 HIS A N 1
ATOM 885 C CA . HIS A 1 110 ? 4.957 6.172 12.68 1 90.75 110 HIS A CA 1
ATOM 886 C C . HIS A 1 110 ? 5.559 7.184 11.711 1 90.75 110 HIS A C 1
ATOM 888 O O . HIS A 1 110 ? 6.668 6.984 11.211 1 90.75 110 HIS A O 1
ATOM 894 N N . ARG A 1 111 ? 4.719 8.164 11.359 1 92.56 111 ARG A N 1
ATOM 895 C CA . ARG A 1 111 ? 5.184 9.328 10.609 1 92.56 111 ARG A CA 1
ATOM 896 C C . ARG A 1 111 ? 4.727 10.625 11.266 1 92.56 111 ARG A C 1
ATOM 898 O O . ARG A 1 111 ? 3.596 10.719 11.75 1 92.56 111 ARG A O 1
ATOM 905 N N . SER A 1 112 ? 5.586 11.578 11.234 1 92.19 112 SER A N 1
ATOM 906 C CA . SER A 1 112 ? 5.207 12.883 11.766 1 92.19 112 SER A CA 1
ATOM 907 C C . SER A 1 112 ? 5.676 14.008 10.844 1 92.19 112 SER A C 1
ATOM 909 O O . SER A 1 112 ? 6.746 13.922 10.242 1 92.19 112 SER A O 1
ATOM 911 N N . PHE A 1 113 ? 4.855 15.07 10.852 1 90.06 113 PHE A N 1
ATOM 912 C CA . PHE A 1 113 ? 5.129 16.203 9.984 1 90.06 113 PHE A CA 1
ATOM 913 C C . PHE A 1 113 ? 4.855 17.516 10.703 1 90.06 113 PHE A C 1
ATOM 915 O O . PHE A 1 113 ? 3.822 17.672 11.352 1 90.06 113 PHE A O 1
ATOM 922 N N . SER A 1 114 ? 5.766 18.453 10.555 1 91.38 114 SER A N 1
ATOM 923 C CA . SER A 1 114 ? 5.531 19.781 11.125 1 91.38 114 SER A CA 1
ATOM 924 C C . SER A 1 114 ? 4.492 20.547 10.32 1 91.38 114 SER A C 1
ATOM 926 O O . SER A 1 114 ? 4.574 20.609 9.086 1 91.38 114 SER A O 1
ATOM 928 N N . LEU A 1 115 ? 3.6 21.125 11.031 1 90.75 115 LEU A N 1
ATOM 929 C CA . LEU A 1 115 ? 2.543 21.875 10.359 1 90.75 115 LEU A CA 1
ATOM 930 C C . LEU A 1 115 ? 2.971 23.312 10.109 1 90.75 115 LEU A C 1
ATOM 932 O O . LEU A 1 115 ? 3.504 23.969 11.008 1 90.75 115 LEU A O 1
ATOM 936 N N . PRO A 1 116 ? 2.691 23.75 8.938 1 88.81 116 PRO A N 1
ATOM 937 C CA . PRO A 1 116 ? 2.939 25.172 8.695 1 88.81 116 PRO A CA 1
ATOM 938 C C . PRO A 1 116 ? 2.037 26.078 9.531 1 88.81 116 PRO A C 1
ATOM 940 O O . PRO A 1 116 ? 0.972 25.641 9.984 1 88.81 116 PRO A O 1
ATOM 943 N N . LYS A 1 117 ? 2.479 27.312 9.633 1 87.56 117 LYS A N 1
ATOM 944 C CA . LYS A 1 117 ? 1.752 28.266 10.469 1 87.56 117 LYS A CA 1
ATOM 945 C C . LYS A 1 117 ? 0.354 28.531 9.922 1 87.56 117 LYS A C 1
ATOM 947 O O . LYS A 1 117 ? -0.578 28.797 10.68 1 87.56 117 LYS A O 1
ATOM 952 N N . ASP A 1 118 ? 0.186 28.453 8.688 1 90.19 118 ASP A N 1
ATOM 953 C CA . ASP A 1 118 ? -1.094 28.812 8.086 1 90.19 118 ASP A CA 1
ATOM 954 C C . ASP A 1 118 ? -2.01 27.594 7.973 1 90.19 118 ASP A C 1
ATOM 956 O O . ASP A 1 118 ? -3.098 27.688 7.398 1 90.19 118 ASP A O 1
ATOM 960 N N . ALA A 1 119 ? -1.576 26.469 8.477 1 91.88 119 ALA A N 1
ATOM 961 C CA . ALA A 1 119 ? -2.455 25.297 8.508 1 91.88 119 ALA A CA 1
ATOM 962 C C . ALA A 1 119 ? -3.514 25.438 9.594 1 91.88 119 ALA A C 1
ATOM 964 O O . ALA A 1 119 ? -3.256 26.031 10.648 1 91.88 119 ALA A O 1
ATOM 965 N N . ASP A 1 120 ? -4.723 24.969 9.352 1 92.56 120 ASP A N 1
ATOM 966 C CA . ASP A 1 120 ? -5.82 24.984 10.312 1 92.56 120 ASP A CA 1
ATOM 967 C C . ASP A 1 120 ? -6.102 23.578 10.852 1 92.56 120 ASP A C 1
ATOM 969 O O . ASP A 1 120 ? -6.949 22.859 10.32 1 92.56 120 ASP A O 1
ATOM 973 N N . PRO A 1 121 ? -5.488 23.172 11.922 1 91.25 121 PRO A N 1
ATOM 974 C CA . PRO A 1 121 ? -5.633 21.812 12.438 1 91.25 121 PRO A CA 1
ATOM 975 C C . PRO A 1 121 ? -7.039 21.531 12.953 1 91.25 121 PRO A C 1
ATOM 977 O O . PRO A 1 121 ? -7.402 20.359 13.148 1 91.25 121 PRO A O 1
ATOM 980 N N . GLU A 1 122 ? -7.848 22.484 13.18 1 91.94 122 GLU A N 1
ATOM 981 C CA . GLU A 1 122 ? -9.188 22.297 13.727 1 91.94 122 GLU A CA 1
ATOM 982 C C . GLU A 1 122 ? -10.141 21.75 12.664 1 91.94 122 GLU A C 1
ATOM 984 O O . GLU A 1 122 ? -11.195 21.203 13 1 91.94 122 GLU A O 1
ATOM 989 N N . ASN A 1 123 ? -9.812 21.891 11.469 1 93.69 123 ASN A N 1
ATOM 990 C CA . ASN A 1 123 ? -10.695 21.438 10.406 1 93.69 123 ASN A CA 1
ATOM 991 C C . ASN A 1 123 ? -10.047 20.328 9.562 1 93.69 123 ASN A C 1
ATOM 993 O O . ASN A 1 123 ? -10.375 20.172 8.391 1 93.69 123 ASN A O 1
ATOM 997 N N . ILE A 1 124 ? -9.164 19.672 10.164 1 94.88 124 ILE A N 1
ATOM 998 C CA . ILE A 1 124 ? -8.453 18.578 9.5 1 94.88 124 ILE A CA 1
ATOM 999 C C . ILE A 1 124 ? -9.43 17.453 9.164 1 94.88 124 ILE A C 1
ATOM 1001 O O . ILE A 1 124 ? -10.305 17.125 9.961 1 94.88 124 ILE A O 1
ATOM 1005 N N . GLN A 1 125 ? -9.281 16.906 7.941 1 96.38 125 GLN A N 1
ATOM 1006 C CA . GLN A 1 125 ? -10.094 15.766 7.508 1 96.38 125 GLN A CA 1
ATOM 1007 C C . GLN A 1 125 ? -9.219 14.609 7.039 1 96.38 125 GLN A C 1
ATOM 1009 O O . GLN A 1 125 ? -8.211 14.82 6.355 1 96.38 125 GLN A O 1
ATOM 1014 N N . ALA A 1 126 ? -9.648 13.422 7.457 1 96.88 126 ALA A N 1
ATOM 1015 C CA . ALA A 1 126 ? -8.906 12.227 7.043 1 96.88 126 ALA A CA 1
ATOM 1016 C C . ALA A 1 126 ? -9.844 11.195 6.41 1 96.88 126 ALA A C 1
ATOM 1018 O O . ALA A 1 126 ? -10.961 10.992 6.887 1 96.88 126 ALA A O 1
ATOM 1019 N N . THR A 1 127 ? -9.477 10.625 5.336 1 97.19 127 THR A N 1
ATOM 1020 C CA . THR A 1 127 ? -10.203 9.547 4.676 1 97.19 127 THR A CA 1
ATOM 1021 C C . THR A 1 127 ? -9.273 8.383 4.367 1 97.19 127 THR A C 1
ATOM 1023 O O . THR A 1 127 ? -8.062 8.57 4.207 1 97.19 127 THR A O 1
ATOM 1026 N N . TYR A 1 128 ? -9.789 7.207 4.426 1 96.31 128 TYR A N 1
ATOM 1027 C CA . TYR A 1 128 ? -9.031 6 4.113 1 96.31 128 TYR A CA 1
ATOM 1028 C C . TYR A 1 128 ? -9.719 5.188 3.025 1 96.31 128 TYR A C 1
ATOM 1030 O O . TYR A 1 128 ? -10.852 4.723 3.213 1 96.31 128 TYR A O 1
ATOM 1038 N N . ARG A 1 129 ? -9.031 5.059 1.851 1 95.75 129 ARG A N 1
ATOM 1039 C CA . ARG A 1 129 ? -9.594 4.324 0.723 1 95.75 129 ARG A CA 1
ATOM 1040 C C . ARG A 1 129 ? -8.516 3.531 -0.009 1 95.75 129 ARG A C 1
ATOM 1042 O O . ARG A 1 129 ? -7.438 4.055 -0.286 1 95.75 129 ARG A O 1
ATOM 1049 N N . ASN A 1 130 ? -8.766 2.254 -0.245 1 95.44 130 ASN A N 1
ATOM 1050 C CA . ASN A 1 130 ? -7.887 1.408 -1.044 1 95.44 130 ASN A CA 1
ATOM 1051 C C . ASN A 1 130 ? -6.461 1.416 -0.503 1 95.44 130 ASN A C 1
ATOM 1053 O O . ASN A 1 130 ? -5.504 1.537 -1.27 1 95.44 130 ASN A O 1
ATOM 1057 N N . GLY A 1 131 ? -6.395 1.413 0.793 1 96.69 131 GLY A N 1
ATOM 1058 C CA . GLY A 1 131 ? -5.09 1.278 1.422 1 96.69 131 GLY A CA 1
ATOM 1059 C C . GLY A 1 131 ? -4.32 2.584 1.485 1 96.69 131 GLY A C 1
ATOM 1060 O O . GLY A 1 131 ? -3.121 2.592 1.771 1 96.69 131 GLY A O 1
ATOM 1061 N N . VAL A 1 132 ? -5.039 3.723 1.165 1 97.56 132 VAL A N 1
ATOM 1062 C CA . VAL A 1 132 ? -4.387 5.023 1.231 1 97.56 132 VAL A CA 1
ATOM 1063 C C . VAL A 1 132 ? -5.109 5.914 2.242 1 97.56 132 VAL A C 1
ATOM 1065 O O . VAL A 1 132 ? -6.324 6.105 2.152 1 97.56 132 VAL A O 1
ATOM 1068 N N . LEU A 1 133 ? -4.328 6.395 3.17 1 97.94 133 LEU A N 1
ATOM 1069 C CA . LEU A 1 133 ? -4.828 7.422 4.074 1 97.94 133 LEU A CA 1
ATOM 1070 C C . LEU A 1 133 ? -4.609 8.812 3.494 1 97.94 133 LEU A C 1
ATOM 1072 O O . LEU A 1 133 ? -3.484 9.172 3.129 1 97.94 133 LEU A O 1
ATOM 1076 N N . SER A 1 134 ? -5.656 9.531 3.363 1 97.81 134 SER A N 1
ATOM 1077 C CA . SER A 1 134 ? -5.566 10.914 2.902 1 97.81 134 SER A CA 1
ATOM 1078 C C . SER A 1 134 ? -5.93 11.891 4.012 1 97.81 134 SER A C 1
ATOM 1080 O O . SER A 1 134 ? -7.027 11.828 4.57 1 97.81 134 SER A O 1
ATOM 1082 N N . VAL A 1 135 ? -5.051 12.758 4.332 1 97.56 135 VAL A N 1
ATOM 1083 C CA . VAL A 1 135 ? -5.285 13.773 5.348 1 97.56 135 VAL A CA 1
ATOM 1084 C C . VAL A 1 135 ? -5.25 15.164 4.703 1 97.56 135 VAL A C 1
ATOM 1086 O O . VAL A 1 135 ? -4.238 15.562 4.125 1 97.56 135 VAL A O 1
ATOM 1089 N N . ALA A 1 136 ? -6.324 15.836 4.828 1 96.94 136 ALA A N 1
ATOM 1090 C CA . ALA A 1 136 ? -6.438 17.188 4.297 1 96.94 136 ALA A CA 1
ATOM 1091 C C . ALA A 1 136 ? -6.391 18.234 5.418 1 96.94 136 ALA A C 1
ATOM 1093 O O . ALA A 1 136 ? -7.168 18.156 6.375 1 96.94 136 ALA A O 1
ATOM 1094 N N . LEU A 1 137 ? -5.461 19.141 5.25 1 95.62 137 LEU A N 1
ATOM 1095 C CA . LEU A 1 137 ? -5.293 20.234 6.207 1 95.62 137 LEU A CA 1
ATOM 1096 C C . LEU A 1 137 ? -5.562 21.578 5.551 1 95.62 137 LEU A C 1
ATOM 1098 O O . LEU A 1 137 ? -4.695 22.125 4.871 1 95.62 137 LEU A O 1
ATOM 1102 N N . PRO A 1 138 ? -6.695 22.125 5.859 1 96 138 PRO A N 1
ATOM 1103 C CA . PRO A 1 138 ? -7.004 23.422 5.258 1 96 138 PRO A CA 1
ATOM 1104 C C . PRO A 1 138 ? -6.062 24.531 5.734 1 96 138 PRO A C 1
ATOM 1106 O O . PRO A 1 138 ? -5.496 24.438 6.824 1 96 138 PRO A O 1
ATOM 1109 N N . LYS A 1 139 ? -5.875 25.469 4.887 1 92.44 139 LYS A N 1
ATOM 1110 C CA . LYS A 1 139 ? -5.145 26.672 5.273 1 92.44 139 LYS A CA 1
ATOM 1111 C C . LYS A 1 139 ? -6.059 27.656 5.996 1 92.44 139 LYS A C 1
ATOM 1113 O O . LYS A 1 139 ? -7.246 27.75 5.688 1 92.44 139 LYS A O 1
ATOM 1118 N N . LYS A 1 140 ? -5.516 28.375 6.918 1 90.06 140 LYS A N 1
ATOM 1119 C CA . LYS A 1 140 ? -6.285 29.391 7.617 1 90.06 140 LYS A CA 1
ATOM 1120 C C . LYS A 1 140 ? -6.641 30.547 6.684 1 90.06 140 LYS A C 1
ATOM 1122 O O . LYS A 1 140 ? -5.855 30.906 5.801 1 90.06 140 LYS A O 1
ATOM 1127 N N . PRO A 1 141 ? -7.898 31.031 6.828 1 79.69 141 PRO A N 1
ATOM 1128 C CA . PRO A 1 141 ? -8.266 32.188 6.02 1 79.69 141 PRO A CA 1
ATOM 1129 C C . PRO A 1 141 ? -7.336 33.375 6.242 1 79.69 141 PRO A C 1
ATOM 1131 O O . PRO A 1 141 ? -6.773 33.531 7.328 1 79.69 141 PRO A O 1
ATOM 1134 N N . GLU A 1 142 ? -6.691 33.844 5.215 1 67.81 142 GLU A N 1
ATOM 1135 C CA . GLU A 1 142 ? -5.859 35.031 5.328 1 67.81 142 GLU A CA 1
ATOM 1136 C C . GLU A 1 142 ? -6.516 36.062 6.215 1 67.81 142 GLU A C 1
ATOM 1138 O O . GLU A 1 142 ? -7.727 36.312 6.129 1 67.81 142 GLU A O 1
ATOM 1143 N N . ALA A 1 143 ? -5.867 36.188 7.359 1 56.97 143 ALA A N 1
ATOM 1144 C CA . ALA A 1 143 ? -6.363 37.312 8.164 1 56.97 143 ALA A CA 1
ATOM 1145 C C . ALA A 1 143 ? -6.516 38.562 7.328 1 56.97 143 ALA A C 1
ATOM 1147 O O . ALA A 1 143 ? -5.609 38.938 6.578 1 56.97 143 ALA A O 1
ATOM 1148 N N . LYS A 1 144 ? -7.676 38.719 6.781 1 56.06 144 LYS A N 1
ATOM 1149 C CA . LYS A 1 144 ? -7.891 40.031 6.156 1 56.06 144 LYS A CA 1
ATOM 1150 C C . LYS A 1 144 ? -7.215 41.156 6.957 1 56.06 144 LYS A C 1
ATOM 1152 O O . LYS A 1 144 ? -7.289 41.156 8.188 1 56.06 144 LYS A O 1
ATOM 1157 N N . PRO A 1 145 ? -6.191 41.719 6.324 1 55.53 145 PRO A N 1
ATOM 1158 C CA . PRO A 1 145 ? -5.602 42.844 7.023 1 55.53 145 PRO A CA 1
ATOM 1159 C C . PRO A 1 145 ? -6.648 43.719 7.723 1 55.53 145 PRO A C 1
ATOM 1161 O O . PRO A 1 145 ? -7.719 43.969 7.16 1 55.53 145 PRO A O 1
ATOM 1164 N N . ARG A 1 146 ? -6.691 43.469 8.922 1 53.94 146 ARG A N 1
ATOM 1165 C CA . ARG A 1 146 ? -7.59 44.375 9.641 1 53.94 146 ARG A CA 1
ATOM 1166 C C . ARG A 1 146 ? -7.285 45.844 9.32 1 53.94 146 ARG A C 1
ATOM 1168 O O . ARG A 1 146 ? -6.145 46.281 9.453 1 53.94 146 ARG A O 1
ATOM 1175 N N . GLN A 1 147 ? -7.926 46.281 8.391 1 57.66 147 GLN A N 1
ATOM 1176 C CA . GLN A 1 147 ? -7.785 47.719 8.18 1 57.66 147 GLN A CA 1
ATOM 1177 C C . GLN A 1 147 ? -7.996 48.5 9.477 1 57.66 147 GLN A C 1
ATOM 1179 O O . GLN A 1 147 ? -9.023 48.344 10.141 1 57.66 147 GLN A O 1
ATOM 1184 N N . ILE A 1 148 ? -6.922 48.719 10.086 1 58.44 148 ILE A N 1
ATOM 1185 C CA . ILE A 1 148 ? -7.016 49.594 11.25 1 58.44 148 ILE A CA 1
ATOM 1186 C C . ILE A 1 148 ? -7.48 50.969 10.812 1 58.44 148 ILE A C 1
ATOM 1188 O O . ILE A 1 148 ? -6.82 51.625 10 1 58.44 148 ILE A O 1
ATOM 1192 N N . LYS A 1 149 ? -8.734 51.188 10.938 1 60.03 149 LYS A N 1
ATOM 1193 C CA . LYS A 1 149 ? -9.211 52.531 10.711 1 60.03 149 LYS A CA 1
ATOM 1194 C C . LYS A 1 149 ? -8.531 53.531 11.656 1 60.03 149 LYS A C 1
ATOM 1196 O O . LYS A 1 149 ? -8.562 53.344 12.875 1 60.03 149 LYS A O 1
ATOM 1201 N N . ILE A 1 150 ? -7.621 54.156 11.086 1 60.91 150 ILE A N 1
ATOM 1202 C CA . ILE A 1 150 ? -7.043 55.25 11.875 1 60.91 150 ILE A CA 1
ATOM 1203 C C . ILE A 1 150 ? -8.094 56.312 12.109 1 60.91 150 ILE A C 1
ATOM 1205 O O . ILE A 1 150 ? -8.664 56.844 11.156 1 60.91 150 ILE A O 1
ATOM 1209 N N . THR A 1 151 ? -8.898 56.188 13.117 1 59.56 151 THR A N 1
ATOM 1210 C CA . THR A 1 151 ? -9.75 57.312 13.469 1 59.56 151 THR A CA 1
ATOM 1211 C C . THR A 1 151 ? -8.914 58.5 13.922 1 59.56 151 THR A C 1
ATOM 1213 O O . THR A 1 151 ? -7.992 58.344 14.727 1 59.56 151 THR A O 1
ATOM 1216 N N . ARG A 1 152 ? -8.742 59.406 13.031 1 57.06 152 ARG A N 1
ATOM 1217 C CA . ARG A 1 152 ? -8.141 60.688 13.383 1 57.06 152 ARG A CA 1
ATOM 1218 C C . ARG A 1 152 ? -8.797 61.281 14.633 1 57.06 152 ARG A C 1
ATOM 1220 O O . ARG A 1 152 ? -10.023 61.375 14.711 1 57.06 152 ARG A O 1
ATOM 1227 N N . GLY A 1 153 ? -8.242 60.938 15.875 1 44.66 153 GLY A N 1
ATOM 1228 C CA . GLY A 1 153 ? -8.578 61.875 16.922 1 44.66 153 GLY A CA 1
ATOM 1229 C C . GLY A 1 153 ? -8.133 63.281 16.625 1 44.66 153 GLY A C 1
ATOM 1230 O O . GLY A 1 153 ? -7.234 63.5 15.805 1 44.66 153 GLY A O 1
ATOM 1231 N N . MET B 1 1 ? 12.188 -45.906 3.676 1 22.84 1 MET B N 1
ATOM 1232 C CA . MET B 1 1 ? 13.109 -44.844 3.225 1 22.84 1 MET B CA 1
ATOM 1233 C C . MET B 1 1 ? 12.344 -43.656 2.676 1 22.84 1 MET B C 1
ATOM 1235 O O . MET B 1 1 ? 11.719 -43.75 1.617 1 22.84 1 MET B O 1
ATOM 1239 N N . ASN B 1 2 ? 11.609 -42.781 3.461 1 23.77 2 ASN B N 1
ATOM 1240 C CA . ASN B 1 2 ? 10.492 -41.906 3.141 1 23.77 2 ASN B CA 1
ATOM 1241 C C . ASN B 1 2 ? 10.953 -40.719 2.291 1 23.77 2 ASN B C 1
ATOM 1243 O O . ASN B 1 2 ? 11.836 -39.969 2.699 1 23.77 2 ASN B O 1
ATOM 1247 N N . TYR B 1 3 ? 11.016 -40.906 0.961 1 23.88 3 TYR B N 1
ATOM 1248 C CA . TYR B 1 3 ? 11.531 -39.938 0.001 1 23.88 3 TYR B CA 1
ATOM 1249 C C . TYR B 1 3 ? 10.82 -38.594 0.155 1 23.88 3 TYR B C 1
ATOM 1251 O O . TYR B 1 3 ? 9.594 -38.531 0.166 1 23.88 3 TYR B O 1
ATOM 1259 N N . VAL B 1 4 ? 11.328 -37.812 1.045 1 29.17 4 VAL B N 1
ATOM 1260 C CA . VAL B 1 4 ? 10.867 -36.438 1.188 1 29.17 4 VAL B CA 1
ATOM 1261 C C . VAL B 1 4 ? 10.867 -35.719 -0.175 1 29.17 4 VAL B C 1
ATOM 1263 O O . VAL B 1 4 ? 11.922 -35.594 -0.805 1 29.17 4 VAL B O 1
ATOM 1266 N N . THR B 1 5 ? 9.938 -36.062 -1.03 1 31.72 5 THR B N 1
ATOM 1267 C CA . THR B 1 5 ? 9.789 -35.375 -2.314 1 31.72 5 THR B CA 1
ATOM 1268 C C . THR B 1 5 ? 9.93 -33.875 -2.152 1 31.72 5 THR B C 1
ATOM 1270 O O . THR B 1 5 ? 9.234 -33.25 -1.336 1 31.72 5 THR B O 1
ATOM 1273 N N . VAL B 1 6 ? 11.094 -33.375 -2.209 1 30.41 6 VAL B N 1
ATOM 1274 C CA . VAL B 1 6 ? 11.484 -31.969 -2.252 1 30.41 6 VAL B CA 1
ATOM 1275 C C . VAL B 1 6 ? 10.562 -31.203 -3.195 1 30.41 6 VAL B C 1
ATOM 1277 O O . VAL B 1 6 ? 10.531 -31.484 -4.398 1 30.41 6 VAL B O 1
ATOM 1280 N N . ARG B 1 7 ? 9.312 -30.938 -2.82 1 36.53 7 ARG B N 1
ATOM 1281 C CA . ARG B 1 7 ? 8.305 -30.109 -3.465 1 36.53 7 ARG B CA 1
ATOM 1282 C C . ARG B 1 7 ? 8.938 -28.859 -4.082 1 36.53 7 ARG B C 1
ATOM 1284 O O . ARG B 1 7 ? 9.742 -28.188 -3.439 1 36.53 7 ARG B O 1
ATOM 1291 N N . ARG B 1 8 ? 9.102 -28.859 -5.418 1 36.81 8 ARG B N 1
ATOM 1292 C CA . ARG B 1 8 ? 9.633 -27.781 -6.242 1 36.81 8 ARG B CA 1
ATOM 1293 C C . ARG B 1 8 ? 9.094 -26.438 -5.789 1 36.81 8 ARG B C 1
ATOM 1295 O O . ARG B 1 8 ? 7.883 -26.234 -5.711 1 36.81 8 ARG B O 1
ATOM 1302 N N . PRO B 1 9 ? 9.875 -25.719 -5.008 1 39.09 9 PRO B N 1
ATOM 1303 C CA . PRO B 1 9 ? 9.539 -24.406 -4.457 1 39.09 9 PRO B CA 1
ATOM 1304 C C . PRO B 1 9 ? 8.977 -23.453 -5.512 1 39.09 9 PRO B C 1
ATOM 1306 O O . PRO B 1 9 ? 9.266 -23.594 -6.699 1 39.09 9 PRO B O 1
ATOM 1309 N N . MET B 1 10 ? 7.715 -23.078 -5.332 1 40.44 10 MET B N 1
ATOM 1310 C CA . MET B 1 10 ? 7.344 -21.906 -6.117 1 40.44 10 MET B CA 1
ATOM 1311 C C . MET B 1 10 ? 8.547 -21 -6.352 1 40.44 10 MET B C 1
ATOM 1313 O O . MET B 1 10 ? 9.219 -20.594 -5.398 1 40.44 10 MET B O 1
ATOM 1317 N N . THR B 1 11 ? 9.438 -21.281 -7.246 1 42.66 11 THR B N 1
ATOM 1318 C CA . THR B 1 11 ? 10.578 -20.406 -7.52 1 42.66 11 THR B CA 1
ATOM 1319 C C . THR B 1 11 ? 10.133 -18.953 -7.676 1 42.66 11 THR B C 1
ATOM 1321 O O . THR B 1 11 ? 9.336 -18.641 -8.562 1 42.66 11 THR B O 1
ATOM 1324 N N . VAL B 1 12 ? 9.922 -18.328 -6.566 1 40.31 12 VAL B N 1
ATOM 1325 C CA . VAL B 1 12 ? 9.961 -16.875 -6.77 1 40.31 12 VAL B CA 1
ATOM 1326 C C . VAL B 1 12 ? 11.234 -16.5 -7.523 1 40.31 12 VAL B C 1
ATOM 1328 O O . VAL B 1 12 ? 12.32 -16.984 -7.199 1 40.31 12 VAL B O 1
ATOM 1331 N N . ALA B 1 13 ? 11.211 -16.219 -8.836 1 42.81 13 ALA B N 1
ATOM 1332 C CA . ALA B 1 13 ? 12.398 -15.969 -9.648 1 42.81 13 ALA B CA 1
ATOM 1333 C C . ALA B 1 13 ? 13.445 -15.195 -8.852 1 42.81 13 ALA B C 1
ATOM 1335 O O . ALA B 1 13 ? 13.32 -13.984 -8.648 1 42.81 13 ALA B O 1
ATOM 1336 N N . GLY B 1 14 ? 13.758 -15.492 -7.68 1 37.06 14 GLY B N 1
ATOM 1337 C CA . GLY B 1 14 ? 15 -14.922 -7.18 1 37.06 14 GLY B CA 1
ATOM 1338 C C . GLY B 1 14 ? 16.156 -15.062 -8.156 1 37.06 14 GLY B C 1
ATOM 1339 O O . GLY B 1 14 ? 15.945 -15.312 -9.344 1 37.06 14 GLY B O 1
ATOM 1340 N N . ASN B 1 15 ? 17.344 -15.586 -7.785 1 37.16 15 ASN B N 1
ATOM 1341 C CA . ASN B 1 15 ? 18.578 -15.727 -8.547 1 37.16 15 ASN B CA 1
ATOM 1342 C C . ASN B 1 15 ? 18.375 -16.547 -9.812 1 37.16 15 ASN B C 1
ATOM 1344 O O . ASN B 1 15 ? 18.859 -16.188 -10.891 1 37.16 15 ASN B O 1
ATOM 1348 N N . ASP B 1 16 ? 18.062 -17.906 -9.742 1 38.66 16 ASP B N 1
ATOM 1349 C CA . ASP B 1 16 ? 18.078 -18.703 -10.961 1 38.66 16 ASP B CA 1
ATOM 1350 C C . ASP B 1 16 ? 16.781 -18.531 -11.742 1 38.66 16 ASP B C 1
ATOM 1352 O O . ASP B 1 16 ? 16.547 -19.234 -12.742 1 38.66 16 ASP B O 1
ATOM 1356 N N . GLY B 1 17 ? 15.648 -18.109 -11.32 1 45.41 17 GLY B N 1
ATOM 1357 C CA . GLY B 1 17 ? 14.398 -17.859 -12.023 1 45.41 17 GLY B CA 1
ATOM 1358 C C . GLY B 1 17 ? 14.531 -16.781 -13.094 1 45.41 17 GLY B C 1
ATOM 1359 O O . GLY B 1 17 ? 14.094 -15.648 -12.898 1 45.41 17 GLY B O 1
ATOM 1360 N N . SER B 1 18 ? 15.258 -16.984 -13.812 1 49.88 18 SER B N 1
ATOM 1361 C CA . SER B 1 18 ? 15.789 -16.234 -14.945 1 49.88 18 SER B CA 1
ATOM 1362 C C . SER B 1 18 ? 14.664 -15.711 -15.836 1 49.88 18 SER B C 1
ATOM 1364 O O . SER B 1 18 ? 14.703 -14.562 -16.281 1 49.88 18 SER B O 1
ATOM 1366 N N . VAL B 1 19 ? 13.703 -16.625 -16 1 49.81 19 VAL B N 1
ATOM 1367 C CA . VAL B 1 19 ? 12.719 -16.203 -17 1 49.81 19 VAL B CA 1
ATOM 1368 C C . VAL B 1 19 ? 11.805 -15.133 -16.391 1 49.81 19 VAL B C 1
ATOM 1370 O O . VAL B 1 19 ? 11.477 -14.148 -17.047 1 49.81 19 VAL B O 1
ATOM 1373 N N . LEU B 1 20 ? 11.367 -15.391 -15.109 1 56.34 20 LEU B N 1
ATOM 1374 C CA . LEU B 1 20 ? 10.453 -14.469 -14.445 1 56.34 20 LEU B CA 1
ATOM 1375 C C . LEU B 1 20 ? 11.102 -13.102 -14.242 1 56.34 20 LEU B C 1
ATOM 1377 O O . LEU B 1 20 ? 10.484 -12.07 -14.5 1 56.34 20 LEU B O 1
ATOM 1381 N N . ASP B 1 21 ? 12.359 -13.266 -13.828 1 60.03 21 ASP B N 1
ATOM 1382 C CA . ASP B 1 21 ? 13.133 -12.031 -13.734 1 60.03 21 ASP B CA 1
ATOM 1383 C C . ASP B 1 21 ? 13.258 -11.352 -15.094 1 60.03 21 ASP B C 1
ATOM 1385 O O . ASP B 1 21 ? 13.297 -10.125 -15.18 1 60.03 21 ASP B O 1
ATOM 1389 N N . SER B 1 22 ? 13.195 -12.391 -16.047 1 58.81 22 SER B N 1
ATOM 1390 C CA . SER B 1 22 ? 13.336 -11.836 -17.391 1 58.81 22 SER B CA 1
ATOM 1391 C C . SER B 1 22 ? 12.094 -11.062 -17.812 1 58.81 22 SER B C 1
ATOM 1393 O O . SER B 1 22 ? 12.188 -10 -18.422 1 58.81 22 SER B O 1
ATOM 1395 N N . PHE B 1 23 ? 10.961 -11.617 -17.469 1 64.44 23 PHE B N 1
ATOM 1396 C CA . PHE B 1 23 ? 9.727 -10.93 -17.844 1 64.44 23 PHE B CA 1
ATOM 1397 C C . PHE B 1 23 ? 9.609 -9.602 -17.094 1 64.44 23 PHE B C 1
ATOM 1399 O O . PHE B 1 23 ? 9.219 -8.586 -17.688 1 64.44 23 PHE B O 1
ATOM 1406 N N . ASP B 1 24 ? 9.883 -9.68 -15.805 1 67 24 ASP B N 1
ATOM 1407 C CA . ASP B 1 24 ? 9.844 -8.445 -15.031 1 67 24 ASP B CA 1
ATOM 1408 C C . ASP B 1 24 ? 10.82 -7.41 -15.594 1 67 24 ASP B C 1
ATOM 1410 O O . ASP B 1 24 ? 10.492 -6.223 -15.68 1 67 24 ASP B O 1
ATOM 1414 N N . ARG B 1 25 ? 11.93 -8.023 -16.062 1 67.94 25 ARG B N 1
ATOM 1415 C CA . ARG B 1 25 ? 12.938 -7.156 -16.656 1 67.94 25 ARG B CA 1
ATOM 1416 C C . ARG B 1 25 ? 12.477 -6.605 -18 1 67.94 25 ARG B C 1
ATOM 1418 O O . ARG B 1 25 ? 12.711 -5.434 -18.312 1 67.94 25 ARG B O 1
ATOM 1425 N N . LEU B 1 26 ? 11.883 -7.492 -18.75 1 66.5 26 LEU B N 1
ATOM 1426 C CA . LEU B 1 26 ? 11.383 -7.07 -20.062 1 66.5 26 LEU B CA 1
ATOM 1427 C C . LEU B 1 26 ? 10.289 -6.016 -19.906 1 66.5 26 LEU B C 1
ATOM 1429 O O . LEU B 1 26 ? 10.281 -5.016 -20.625 1 66.5 26 LEU B O 1
ATOM 1433 N N . PHE B 1 27 ? 9.414 -6.281 -19.047 1 69.12 27 PHE B N 1
ATOM 1434 C CA . PHE B 1 27 ? 8.344 -5.32 -18.781 1 69.12 27 PHE B CA 1
ATOM 1435 C C . PHE B 1 27 ? 8.922 -3.98 -18.344 1 69.12 27 PHE B C 1
ATOM 1437 O O . PHE B 1 27 ? 8.5 -2.926 -18.812 1 69.12 27 PHE B O 1
ATOM 1444 N N . SER B 1 28 ? 9.82 -4.07 -17.422 1 67.06 28 SER B N 1
ATOM 1445 C CA . SER B 1 28 ? 10.453 -2.84 -16.953 1 67.06 28 SER B CA 1
ATOM 1446 C C . SER B 1 28 ? 11.125 -2.096 -18.109 1 67.06 28 SER B C 1
ATOM 1448 O O . SER B 1 28 ? 11.078 -0.866 -18.172 1 67.06 28 SER B O 1
ATOM 1450 N N . SER B 1 29 ? 11.664 -2.916 -18.953 1 67.19 29 SER B N 1
ATOM 1451 C CA . SER B 1 29 ? 12.383 -2.314 -20.062 1 67.19 29 SER B CA 1
ATOM 1452 C C . SER B 1 29 ? 11.422 -1.669 -21.062 1 67.19 29 SER B C 1
ATOM 1454 O O . SER B 1 29 ? 11.688 -0.573 -21.562 1 67.19 29 SER B O 1
ATOM 1456 N N . VAL B 1 30 ? 10.383 -2.268 -21.391 1 66.06 30 VAL B N 1
ATOM 1457 C CA . VAL B 1 30 ? 9.406 -1.792 -22.359 1 66.06 30 VAL B CA 1
ATOM 1458 C C . VAL B 1 30 ? 8.688 -0.564 -21.812 1 66.06 30 VAL B C 1
ATOM 1460 O O . VAL B 1 30 ? 8.531 0.44 -22.516 1 66.06 30 VAL B O 1
ATOM 1463 N N . PHE B 1 31 ? 8.312 -0.688 -20.625 1 64.56 31 PHE B N 1
ATOM 1464 C CA . PHE B 1 31 ? 7.531 0.402 -20.047 1 64.56 31 PHE B CA 1
ATOM 1465 C C . PHE B 1 31 ? 8.445 1.53 -19.594 1 64.56 31 PHE B C 1
ATOM 1467 O O . PHE B 1 31 ? 8.055 2.699 -19.609 1 64.56 31 PHE B O 1
ATOM 1474 N N . ALA B 1 32 ? 9.617 1.081 -19.062 1 61.62 32 ALA B N 1
ATOM 1475 C CA . ALA B 1 32 ? 10.555 2.113 -18.625 1 61.62 32 ALA B CA 1
ATOM 1476 C C . ALA B 1 32 ? 10.953 3.025 -19.781 1 61.62 32 ALA B C 1
ATOM 1478 O O . ALA B 1 32 ? 11.289 4.195 -19.578 1 61.62 32 ALA B O 1
ATOM 1479 N N . ASN B 1 33 ? 10.953 2.473 -20.922 1 60 33 ASN B N 1
ATOM 1480 C CA . ASN B 1 33 ? 11.406 3.248 -22.062 1 60 33 ASN B CA 1
ATOM 1481 C C . ASN B 1 33 ? 10.25 4.02 -22.703 1 60 33 ASN B C 1
ATOM 1483 O O . ASN B 1 33 ? 10.445 4.707 -23.719 1 60 33 ASN B O 1
ATOM 1487 N N . THR B 1 34 ? 9.062 3.736 -22.266 1 58.28 34 THR B N 1
ATOM 1488 C CA . THR B 1 34 ? 7.941 4.547 -22.734 1 58.28 34 THR B CA 1
ATOM 1489 C C . THR B 1 34 ? 7.832 5.836 -21.922 1 58.28 34 THR B C 1
ATOM 1491 O O . THR B 1 34 ? 7.648 5.797 -20.703 1 58.28 34 THR B O 1
ATOM 1494 N N . PRO B 1 35 ? 8.125 6.992 -22.469 1 57.66 35 PRO B N 1
ATOM 1495 C CA . PRO B 1 35 ? 8.062 8.266 -21.75 1 57.66 35 PRO B CA 1
ATOM 1496 C C . PRO B 1 35 ? 6.75 8.461 -21 1 57.66 35 PRO B C 1
ATOM 1498 O O . PRO B 1 35 ? 5.68 8.164 -21.531 1 57.66 35 PRO B O 1
ATOM 1501 N N . GLY B 1 36 ? 6.809 8.781 -19.766 1 57.41 36 GLY B N 1
ATOM 1502 C CA . GLY B 1 36 ? 5.641 9.141 -18.984 1 57.41 36 GLY B CA 1
ATOM 1503 C C . GLY B 1 36 ? 5.09 7.992 -18.156 1 57.41 36 GLY B C 1
ATOM 1504 O O . GLY B 1 36 ? 4.172 8.18 -17.359 1 57.41 36 GLY B O 1
ATOM 1505 N N . TRP B 1 37 ? 5.652 6.859 -18.516 1 58.38 37 TRP B N 1
ATOM 1506 C CA . TRP B 1 37 ? 5.105 5.73 -17.766 1 58.38 37 TRP B CA 1
ATOM 1507 C C . TRP B 1 37 ? 6 5.375 -16.594 1 58.38 37 TRP B C 1
ATOM 1509 O O . TRP B 1 37 ? 7.133 4.926 -16.766 1 58.38 37 TRP B O 1
ATOM 1519 N N . ASP B 1 38 ? 5.609 5.809 -15.461 1 70.94 38 ASP B N 1
ATOM 1520 C CA . ASP B 1 38 ? 6.332 5.367 -14.266 1 70.94 38 ASP B CA 1
ATOM 1521 C C . ASP B 1 38 ? 5.906 3.957 -13.859 1 70.94 38 ASP B C 1
ATOM 1523 O O . ASP B 1 38 ? 4.758 3.564 -14.07 1 70.94 38 ASP B O 1
ATOM 1527 N N . THR B 1 39 ? 6.93 3.09 -13.812 1 82.38 39 THR B N 1
ATOM 1528 C CA . THR B 1 39 ? 6.652 1.727 -13.367 1 82.38 39 THR B CA 1
ATOM 1529 C C . THR B 1 39 ? 7.125 1.516 -11.938 1 82.38 39 THR B C 1
ATOM 1531 O O . THR B 1 39 ? 7.984 2.252 -11.445 1 82.38 39 THR B O 1
ATOM 1534 N N . PHE B 1 40 ? 6.426 0.72 -11.18 1 86.06 40 PHE B N 1
ATOM 1535 C CA . PHE B 1 40 ? 6.91 0.315 -9.867 1 86.06 40 PHE B CA 1
ATOM 1536 C C . PHE B 1 40 ? 6.734 -1.186 -9.664 1 86.06 40 PHE B C 1
ATOM 1538 O O . PHE B 1 40 ? 6 -1.837 -10.406 1 86.06 40 PHE B O 1
ATOM 1545 N N . LYS B 1 41 ? 7.488 -1.731 -8.781 1 91.19 41 LYS B N 1
ATOM 1546 C CA . LYS B 1 41 ? 7.418 -3.145 -8.414 1 91.19 41 LYS B CA 1
ATOM 1547 C C . LYS B 1 41 ? 6.707 -3.33 -7.078 1 91.19 41 LYS B C 1
ATOM 1549 O O . LYS B 1 41 ? 7.301 -3.121 -6.02 1 91.19 41 LYS B O 1
ATOM 1554 N N . PRO B 1 42 ? 5.418 -3.748 -7.109 1 95.81 42 PRO B N 1
ATOM 1555 C CA . PRO B 1 42 ? 4.699 -3.875 -5.84 1 95.81 42 PRO B CA 1
ATOM 1556 C C . PRO B 1 42 ? 5.254 -4.988 -4.957 1 95.81 42 PRO B C 1
ATOM 1558 O O . PRO B 1 42 ? 5.738 -6.004 -5.465 1 95.81 42 PRO B O 1
ATOM 1561 N N . ALA B 1 43 ? 5.219 -4.824 -3.65 1 95.06 43 ALA B N 1
ATOM 1562 C CA . ALA B 1 43 ? 5.629 -5.852 -2.695 1 95.06 43 ALA B CA 1
ATOM 1563 C C . ALA B 1 43 ? 4.676 -7.043 -2.729 1 95.06 43 ALA B C 1
ATOM 1565 O O . ALA B 1 43 ? 3.455 -6.867 -2.805 1 95.06 43 ALA B O 1
ATOM 1566 N N . VAL B 1 44 ? 5.246 -8.242 -2.658 1 95.38 44 VAL B N 1
ATOM 1567 C CA . VAL B 1 44 ? 4.445 -9.461 -2.787 1 95.38 44 VAL B CA 1
ATOM 1568 C C . VAL B 1 44 ? 4.824 -10.445 -1.689 1 95.38 44 VAL B C 1
ATOM 1570 O O . VAL B 1 44 ? 6.008 -10.617 -1.382 1 95.38 44 VAL B O 1
ATOM 1573 N N . ASP B 1 45 ? 3.838 -11.039 -1.074 1 94.12 45 ASP B N 1
ATOM 1574 C CA . ASP B 1 45 ? 4.027 -12.227 -0.252 1 94.12 45 ASP B CA 1
ATOM 1575 C C . ASP B 1 45 ? 3.471 -13.469 -0.948 1 94.12 45 ASP B C 1
ATOM 1577 O O . ASP B 1 45 ? 2.387 -13.43 -1.533 1 94.12 45 ASP B O 1
ATOM 1581 N N . VAL B 1 46 ? 4.199 -14.484 -0.968 1 93.44 46 VAL B N 1
ATOM 1582 C CA . VAL B 1 46 ? 3.732 -15.781 -1.442 1 93.44 46 VAL B CA 1
ATOM 1583 C C . VAL B 1 46 ? 3.861 -16.812 -0.327 1 93.44 46 VAL B C 1
ATOM 1585 O O . VAL B 1 46 ? 4.953 -17.031 0.207 1 93.44 46 VAL B O 1
ATOM 1588 N N . ARG B 1 47 ? 2.754 -17.422 -0.069 1 93.5 47 ARG B N 1
ATOM 1589 C CA . ARG B 1 47 ? 2.73 -18.438 0.982 1 93.5 47 ARG B CA 1
ATOM 1590 C C . ARG B 1 47 ? 2.195 -19.75 0.452 1 93.5 47 ARG B C 1
ATOM 1592 O O . ARG B 1 47 ? 1.311 -19.781 -0.406 1 93.5 47 ARG B O 1
ATOM 1599 N N . VAL B 1 48 ? 2.773 -20.781 1.053 1 89.31 48 VAL B N 1
ATOM 1600 C CA . VAL B 1 48 ? 2.299 -22.125 0.754 1 89.31 48 VAL B CA 1
ATOM 1601 C C . VAL B 1 48 ? 1.489 -22.672 1.934 1 89.31 48 VAL B C 1
ATOM 1603 O O . VAL B 1 48 ? 2.014 -22.812 3.041 1 89.31 48 VAL B O 1
ATOM 1606 N N . GLU B 1 49 ? 0.246 -22.906 1.634 1 89.62 49 GLU B N 1
ATOM 1607 C CA . GLU B 1 49 ? -0.625 -23.516 2.631 1 89.62 49 GLU B CA 1
ATOM 1608 C C . GLU B 1 49 ? -0.951 -24.953 2.264 1 89.62 49 GLU B C 1
ATOM 1610 O O . GLU B 1 49 ? -0.514 -25.453 1.223 1 89.62 49 GLU B O 1
ATOM 1615 N N . GLU B 1 50 ? -1.599 -25.578 3.1 1 86.88 50 GLU B N 1
ATOM 1616 C CA . GLU B 1 50 ? -1.896 -26.984 2.893 1 86.88 50 GLU B CA 1
ATOM 1617 C C . GLU B 1 50 ? -2.748 -27.188 1.645 1 86.88 50 GLU B C 1
ATOM 1619 O O . GLU B 1 50 ? -2.48 -28.094 0.849 1 86.88 50 GLU B O 1
ATOM 1624 N N . LYS B 1 51 ? -3.713 -26.328 1.457 1 91.5 51 LYS B N 1
ATOM 1625 C CA . LYS B 1 51 ? -4.691 -26.594 0.407 1 91.5 51 LYS B CA 1
ATOM 1626 C C . LYS B 1 51 ? -4.574 -25.578 -0.726 1 91.5 51 LYS B C 1
ATOM 1628 O O . LYS B 1 51 ? -5.254 -25.703 -1.746 1 91.5 51 LYS B O 1
ATOM 1633 N N . GLU B 1 52 ? -3.723 -24.578 -0.495 1 93.44 52 GLU B N 1
ATOM 1634 C CA . GLU B 1 52 ? -3.668 -23.531 -1.517 1 93.44 52 GLU B CA 1
ATOM 1635 C C . GLU B 1 52 ? -2.363 -22.75 -1.431 1 93.44 52 GLU B C 1
ATOM 1637 O O . GLU B 1 52 ? -1.616 -22.875 -0.458 1 93.44 52 GLU B O 1
ATOM 1642 N N . TYR B 1 53 ? -2.068 -22.047 -2.488 1 92.31 53 TYR B N 1
ATOM 1643 C CA . TYR B 1 53 ? -1.067 -20.984 -2.512 1 92.31 53 TYR B CA 1
ATOM 1644 C C . TYR B 1 53 ? -1.722 -19.625 -2.377 1 92.31 53 TYR B C 1
ATOM 1646 O O . TYR B 1 53 ? -2.754 -19.359 -2.998 1 92.31 53 TYR B O 1
ATOM 1654 N N . LEU B 1 54 ? -1.142 -18.844 -1.564 1 95.56 54 LEU B N 1
ATOM 1655 C CA . LEU B 1 54 ? -1.686 -17.516 -1.377 1 95.56 54 LEU B CA 1
ATOM 1656 C C . LEU B 1 54 ? -0.681 -16.453 -1.812 1 95.56 54 LEU B C 1
ATOM 1658 O O . LEU B 1 54 ? 0.458 -16.438 -1.34 1 95.56 54 LEU B O 1
ATOM 1662 N N . VAL B 1 55 ? -1.093 -15.609 -2.771 1 95.69 55 VAL B N 1
ATOM 1663 C CA . VAL B 1 55 ? -0.29 -14.484 -3.236 1 95.69 55 VAL B CA 1
ATOM 1664 C C . VAL B 1 55 ? -0.945 -13.172 -2.811 1 95.69 55 VAL B C 1
ATOM 1666 O O . VAL B 1 55 ? -2.104 -12.914 -3.145 1 95.69 55 VAL B O 1
ATOM 1669 N N . GLU B 1 56 ? -0.23 -12.422 -2.037 1 97.5 56 GLU B N 1
ATOM 1670 C CA . GLU B 1 56 ? -0.722 -11.117 -1.614 1 97.5 56 GLU B CA 1
ATOM 1671 C C . GLU B 1 56 ? 0.17 -9.992 -2.143 1 97.5 56 GLU B C 1
ATOM 1673 O O . GLU B 1 56 ? 1.395 -10.055 -2.016 1 97.5 56 GLU B O 1
ATOM 1678 N N . VAL B 1 57 ? -0.451 -8.977 -2.756 1 97.25 57 VAL B N 1
ATOM 1679 C CA . VAL B 1 57 ? 0.283 -7.898 -3.414 1 97.25 57 VAL B CA 1
ATOM 1680 C C . VAL B 1 57 ? -0.182 -6.551 -2.871 1 97.25 57 VAL B C 1
ATOM 1682 O O . VAL B 1 57 ? -1.384 -6.285 -2.791 1 97.25 57 VAL B O 1
ATOM 1685 N N . ASP B 1 58 ? 0.759 -5.73 -2.475 1 97.5 58 ASP B N 1
ATOM 1686 C CA . ASP B 1 58 ? 0.433 -4.375 -2.049 1 97.5 58 ASP B CA 1
ATOM 1687 C C . ASP B 1 58 ? 0.194 -3.465 -3.254 1 97.5 58 ASP B C 1
ATOM 1689 O O . ASP B 1 58 ? 1.11 -3.209 -4.035 1 97.5 58 ASP B O 1
ATOM 1693 N N . LEU B 1 59 ? -1.048 -2.938 -3.35 1 97.06 59 LEU B N 1
ATOM 1694 C CA . LEU B 1 59 ? -1.43 -2.025 -4.422 1 97.06 59 LEU B CA 1
ATOM 1695 C C . LEU B 1 59 ? -2.242 -0.856 -3.877 1 97.06 59 LEU B C 1
ATOM 1697 O O . LEU B 1 59 ? -3.377 -0.63 -4.301 1 97.06 59 LEU B O 1
ATOM 1701 N N . PRO B 1 60 ? -1.675 -0.105 -3.029 1 96.75 60 PRO B N 1
ATOM 1702 C CA . PRO B 1 60 ? -2.428 1.012 -2.453 1 96.75 60 PRO B CA 1
ATOM 1703 C C . PRO B 1 60 ? -2.803 2.068 -3.492 1 96.75 60 PRO B C 1
ATOM 1705 O O . PRO B 1 60 ? -1.968 2.457 -4.312 1 96.75 60 PRO B O 1
ATOM 1708 N N . GLY B 1 61 ? -4.016 2.566 -3.447 1 94.94 61 GLY B N 1
ATOM 1709 C CA . GLY B 1 61 ? -4.465 3.65 -4.305 1 94.94 61 GLY B CA 1
ATOM 1710 C C . GLY B 1 61 ? -4.957 3.174 -5.66 1 94.94 61 GLY B C 1
ATOM 1711 O O . GLY B 1 61 ? -5.449 3.971 -6.461 1 94.94 61 GLY B O 1
ATOM 1712 N N . ILE B 1 62 ? -4.785 1.906 -5.891 1 93.06 62 ILE B N 1
ATOM 1713 C CA . ILE B 1 62 ? -5.227 1.338 -7.16 1 93.06 62 ILE B CA 1
ATOM 1714 C C . ILE B 1 62 ? -6.633 0.764 -7.012 1 93.06 62 ILE B C 1
ATOM 1716 O O . ILE B 1 62 ? -6.938 0.111 -6.008 1 93.06 62 ILE B O 1
ATOM 1720 N N . SER B 1 63 ? -7.453 1.047 -7.965 1 92.44 63 SER B N 1
ATOM 1721 C CA . SER B 1 63 ? -8.797 0.478 -7.938 1 92.44 63 SER B CA 1
ATOM 1722 C C . SER B 1 63 ? -8.812 -0.92 -8.547 1 92.44 63 SER B C 1
ATOM 1724 O O . SER B 1 63 ? -7.949 -1.262 -9.359 1 92.44 63 SER B O 1
ATOM 1726 N N . GLU B 1 64 ? -9.789 -1.65 -8.133 1 93.06 64 GLU B N 1
ATOM 1727 C CA . GLU B 1 64 ? -9.906 -3.039 -8.562 1 93.06 64 GLU B CA 1
ATOM 1728 C C . GLU B 1 64 ? -9.969 -3.143 -10.086 1 93.06 64 GLU B C 1
ATOM 1730 O O . GLU B 1 64 ? -9.406 -4.074 -10.672 1 93.06 64 GLU B O 1
ATOM 1735 N N . ASP B 1 65 ? -10.68 -2.188 -10.719 1 91.56 65 ASP B N 1
ATOM 1736 C CA . ASP B 1 65 ? -10.891 -2.24 -12.164 1 91.56 65 ASP B CA 1
ATOM 1737 C C . ASP B 1 65 ? -9.594 -1.94 -12.914 1 91.56 65 ASP B C 1
ATOM 1739 O O . ASP B 1 65 ? -9.508 -2.143 -14.133 1 91.56 65 ASP B O 1
ATOM 1743 N N . GLN B 1 66 ? -8.586 -1.52 -12.18 1 92.75 66 GLN B N 1
ATOM 1744 C CA . GLN B 1 66 ? -7.301 -1.187 -12.789 1 92.75 66 GLN B CA 1
ATOM 1745 C C . GLN B 1 66 ? -6.312 -2.342 -12.656 1 92.75 66 GLN B C 1
ATOM 1747 O O . GLN B 1 66 ? -5.156 -2.229 -13.07 1 92.75 66 GLN B O 1
ATOM 1752 N N . ILE B 1 67 ? -6.734 -3.422 -12.125 1 94.56 67 ILE B N 1
ATOM 1753 C CA . ILE B 1 67 ? -5.859 -4.562 -11.875 1 94.56 67 ILE B CA 1
ATOM 1754 C C . ILE B 1 67 ? -6.23 -5.711 -12.812 1 94.56 67 ILE B C 1
ATOM 1756 O O . ILE B 1 67 ? -7.406 -6.055 -12.945 1 94.56 67 ILE B O 1
ATOM 1760 N N . ASP B 1 68 ? -5.242 -6.211 -13.461 1 95 68 ASP B N 1
ATOM 1761 C CA . ASP B 1 68 ? -5.41 -7.402 -14.281 1 95 68 ASP B CA 1
ATOM 1762 C C . ASP B 1 68 ? -4.73 -8.609 -13.648 1 95 68 ASP B C 1
ATOM 1764 O O . ASP B 1 68 ? -3.553 -8.555 -13.289 1 95 68 ASP B O 1
ATOM 1768 N N . VAL B 1 69 ? -5.488 -9.68 -13.414 1 95.94 69 VAL B N 1
ATOM 1769 C CA . VAL B 1 69 ? -4.973 -10.945 -12.898 1 95.94 69 VAL B CA 1
ATOM 1770 C C . VAL B 1 69 ? -5.352 -12.086 -13.852 1 95.94 69 VAL B C 1
ATOM 1772 O O . VAL B 1 69 ? -6.531 -12.297 -14.133 1 95.94 69 VAL B O 1
ATOM 1775 N N . HIS B 1 70 ? -4.383 -12.758 -14.344 1 95.12 70 HIS B N 1
ATOM 1776 C CA . HIS B 1 70 ? -4.695 -13.891 -15.203 1 95.12 70 HIS B CA 1
ATOM 1777 C C . HIS B 1 70 ? -3.568 -14.922 -15.188 1 95.12 70 HIS B C 1
ATOM 1779 O O . HIS B 1 70 ? -2.475 -14.641 -14.695 1 95.12 70 HIS B O 1
ATOM 1785 N N . VAL B 1 71 ? -3.879 -16.078 -15.609 1 93.62 71 VAL B N 1
ATOM 1786 C CA . VAL B 1 71 ? -2.883 -17.141 -15.758 1 93.62 71 VAL B CA 1
ATOM 1787 C C . VAL B 1 71 ? -2.613 -17.391 -17.234 1 93.62 71 VAL B C 1
ATOM 1789 O O . VAL B 1 71 ? -3.549 -17.516 -18.031 1 93.62 71 VAL B O 1
ATOM 1792 N N . GLU B 1 72 ? -1.308 -17.344 -17.562 1 90.31 72 GLU B N 1
ATOM 1793 C CA . GLU B 1 72 ? -0.894 -17.609 -18.938 1 90.31 72 GLU B CA 1
ATOM 1794 C C . GLU B 1 72 ? 0.407 -18.406 -18.984 1 90.31 72 GLU B C 1
ATOM 1796 O O . GLU B 1 72 ? 1.395 -18.016 -18.344 1 90.31 72 GLU B O 1
ATOM 1801 N N . ASP B 1 73 ? 0.343 -19.531 -19.703 1 88.88 73 ASP B N 1
ATOM 1802 C CA . ASP B 1 73 ? 1.521 -20.359 -19.938 1 88.88 73 ASP B CA 1
ATOM 1803 C C . ASP B 1 73 ? 2.178 -20.781 -18.625 1 88.88 73 ASP B C 1
ATOM 1805 O O . ASP B 1 73 ? 3.395 -20.656 -18.469 1 88.88 73 ASP B O 1
ATOM 1809 N N . GLY B 1 74 ? 1.29 -21.078 -17.656 1 89 74 GLY B N 1
ATOM 1810 C CA . GLY B 1 74 ? 1.795 -21.562 -16.391 1 89 74 GLY B CA 1
ATOM 1811 C C . GLY B 1 74 ? 2.277 -20.469 -15.461 1 89 74 GLY B C 1
ATOM 1812 O O . GLY B 1 74 ? 2.916 -20.734 -14.445 1 89 74 GLY B O 1
ATOM 1813 N N . LEU B 1 75 ? 1.933 -19.203 -15.914 1 91.81 75 LEU B N 1
ATOM 1814 C CA . LEU B 1 75 ? 2.346 -18.062 -15.102 1 91.81 75 LEU B CA 1
ATOM 1815 C C . LEU B 1 75 ? 1.135 -17.328 -14.539 1 91.81 75 LEU B C 1
ATOM 1817 O O . LEU B 1 75 ? 0.159 -17.094 -15.258 1 91.81 75 LEU B O 1
ATOM 1821 N N . LEU B 1 76 ? 1.193 -17.141 -13.281 1 94.12 76 LEU B N 1
ATOM 1822 C CA . LEU B 1 76 ? 0.263 -16.156 -12.727 1 94.12 76 LEU B CA 1
ATOM 1823 C C . LEU B 1 76 ? 0.751 -14.734 -12.984 1 94.12 76 LEU B C 1
ATOM 1825 O O . LEU B 1 76 ? 1.863 -14.375 -12.594 1 94.12 76 LEU B O 1
ATOM 1829 N N . VAL B 1 77 ? -0.038 -13.938 -13.664 1 93.5 77 VAL B N 1
ATOM 1830 C CA . VAL B 1 77 ? 0.348 -12.578 -14.016 1 93.5 77 VAL B CA 1
ATOM 1831 C C . VAL B 1 77 ? -0.557 -11.578 -13.289 1 93.5 77 VAL B C 1
ATOM 1833 O O . VAL B 1 77 ? -1.782 -11.719 -13.305 1 93.5 77 VAL B O 1
ATOM 1836 N N . ILE B 1 78 ? 0.055 -10.672 -12.625 1 94.69 78 ILE B N 1
ATOM 1837 C CA . ILE B 1 78 ? -0.627 -9.547 -12 1 94.69 78 ILE B CA 1
ATOM 1838 C C . ILE B 1 78 ? -0.07 -8.234 -12.547 1 94.69 78 ILE B C 1
ATOM 1840 O O . ILE B 1 78 ? 1.128 -7.969 -12.43 1 94.69 78 ILE B O 1
ATOM 1844 N N . ALA B 1 79 ? -0.949 -7.461 -13.18 1 93.5 79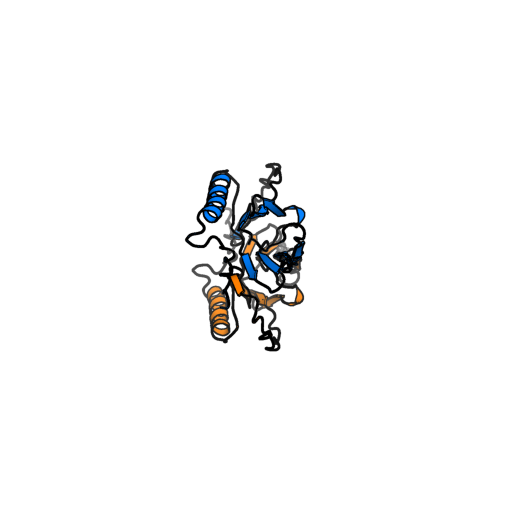 ALA B N 1
ATOM 1845 C CA . ALA B 1 79 ? -0.445 -6.266 -13.852 1 93.5 79 ALA B CA 1
ATOM 1846 C C . ALA B 1 79 ? -1.498 -5.16 -13.875 1 93.5 79 ALA B C 1
ATOM 1848 O O . ALA B 1 79 ? -2.672 -5.41 -13.586 1 93.5 79 ALA B O 1
ATOM 1849 N N . SER B 1 80 ? -1.034 -3.93 -14.062 1 91.31 80 SER B N 1
ATOM 1850 C CA . SER B 1 80 ? -1.96 -2.828 -14.305 1 91.31 80 SER B CA 1
ATOM 1851 C C . SER B 1 80 ? -2.695 -3.004 -15.633 1 91.31 80 SER B C 1
ATOM 1853 O O . SER B 1 80 ? -2.129 -3.523 -16.594 1 91.31 80 SER B O 1
ATOM 1855 N N . ARG B 1 81 ? -4.023 -2.637 -15.562 1 86.12 81 ARG B N 1
ATOM 1856 C CA . ARG B 1 81 ? -4.738 -2.604 -16.844 1 86.12 81 ARG B CA 1
ATOM 1857 C C . ARG B 1 81 ? -4.359 -1.367 -17.641 1 86.12 81 ARG B C 1
ATOM 1859 O O . ARG B 1 81 ? -4.188 -0.282 -17.078 1 86.12 81 ARG B O 1
ATOM 1866 N N . LYS B 1 82 ? -3.832 -1.705 -18.875 1 64.44 82 LYS B N 1
ATOM 1867 C CA . LYS B 1 82 ? -3.467 -0.604 -19.766 1 64.44 82 LYS B CA 1
ATOM 1868 C C . LYS B 1 82 ? -4.645 0.34 -19.984 1 64.44 82 LYS B C 1
ATOM 1870 O O . LYS B 1 82 ? -5.738 -0.096 -20.359 1 64.44 82 LYS B O 1
ATOM 1875 N N . GLU B 1 83 ? -5.012 1.021 -19.078 1 55.56 83 GLU B N 1
ATOM 1876 C CA . GLU B 1 83 ? -6.031 1.941 -19.562 1 55.56 83 GLU B CA 1
ATOM 1877 C C . GLU B 1 83 ? -5.461 2.883 -20.625 1 55.56 83 GLU B C 1
ATOM 1879 O O . GLU B 1 83 ? -4.305 3.295 -20.531 1 55.56 83 GLU B O 1
ATOM 1884 N N . GLU B 1 84 ? -5.914 2.52 -21.891 1 45.25 84 GLU B N 1
ATOM 1885 C CA . GLU B 1 84 ? -5.691 3.625 -22.812 1 45.25 84 GLU B CA 1
ATOM 1886 C C . GLU B 1 84 ? -5.734 4.969 -22.094 1 45.25 84 GLU B C 1
ATOM 1888 O O . GLU B 1 84 ? -6.805 5.438 -21.703 1 45.25 84 GLU B O 1
ATOM 1893 N N . ARG B 1 85 ? -4.895 4.859 -21.219 1 42.81 85 ARG B N 1
ATOM 1894 C CA . ARG B 1 85 ? -4.867 6.18 -20.594 1 42.81 85 ARG B CA 1
ATOM 1895 C C . ARG B 1 85 ? -5.09 7.273 -21.641 1 42.81 85 ARG B C 1
ATOM 1897 O O . ARG B 1 85 ? -4.422 7.297 -22.672 1 42.81 85 ARG B O 1
ATOM 1904 N N . ASN B 1 86 ? -6.312 7.484 -22.078 1 35.91 86 ASN B N 1
ATOM 1905 C CA . ASN B 1 86 ? -6.352 8.852 -22.578 1 35.91 86 ASN B CA 1
ATOM 1906 C C . ASN B 1 86 ? -5.266 9.719 -21.953 1 35.91 86 ASN B C 1
ATOM 1908 O O . ASN B 1 86 ? -5.059 9.672 -20.734 1 35.91 86 ASN B O 1
ATOM 1912 N N . VAL B 1 87 ? -4.152 9.766 -22.688 1 34.72 87 VAL B N 1
ATOM 1913 C CA . VAL B 1 87 ? -3.035 10.656 -22.406 1 34.72 87 VAL B CA 1
ATOM 1914 C C . VAL B 1 87 ? -3.492 11.805 -21.516 1 34.72 87 VAL B C 1
ATOM 1916 O O . VAL B 1 87 ? -2.748 12.758 -21.281 1 34.72 87 VAL B O 1
ATOM 1919 N N . ALA B 1 88 ? -4.762 11.969 -21.531 1 31.98 88 ALA B N 1
ATOM 1920 C CA . ALA B 1 88 ? -5.008 13.172 -20.75 1 31.98 88 ALA B CA 1
ATOM 1921 C C . ALA B 1 88 ? -4.504 13.008 -19.312 1 31.98 88 ALA B C 1
ATOM 1923 O O . ALA B 1 88 ? -5.285 12.727 -18.406 1 31.98 88 ALA B O 1
ATOM 1924 N N . ARG B 1 89 ? -4.027 11.742 -19 1 38.22 89 ARG B N 1
ATOM 1925 C CA . ARG B 1 89 ? -3.365 11.977 -17.719 1 38.22 89 ARG B CA 1
ATOM 1926 C C . ARG B 1 89 ? -2.957 13.438 -17.578 1 38.22 89 ARG B C 1
ATOM 1928 O O . ARG B 1 89 ? -2.086 13.922 -18.312 1 38.22 89 ARG B O 1
ATOM 1935 N N . LYS B 1 90 ? -3.957 14 -17.594 1 33.94 90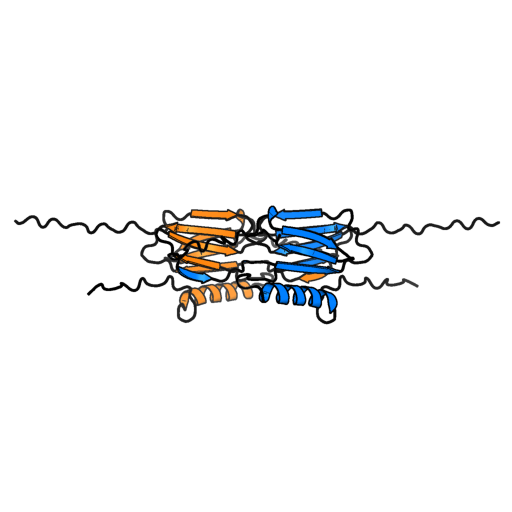 LYS B N 1
ATOM 1936 C CA . LYS B 1 90 ? -4.133 15.445 -17.562 1 33.94 90 LYS B CA 1
ATOM 1937 C C . LYS B 1 90 ? -2.877 16.141 -17.047 1 33.94 90 LYS B C 1
ATOM 1939 O O . LYS B 1 90 ? -2.322 15.758 -16.016 1 33.94 90 LYS B O 1
ATOM 1944 N N . GLU B 1 91 ? -1.881 16.453 -17.906 1 36.47 91 GLU B N 1
ATOM 1945 C CA . GLU B 1 91 ? -1.274 17.766 -17.672 1 36.47 91 GLU B CA 1
ATOM 1946 C C . GLU B 1 91 ? -1.987 18.516 -16.562 1 36.47 91 GLU B C 1
ATOM 1948 O O . GLU B 1 91 ? -1.865 19.75 -16.453 1 36.47 91 GLU B O 1
ATOM 1953 N N . GLU B 1 92 ? -3.168 17.734 -16.375 1 37.59 92 GLU B N 1
ATOM 1954 C CA . GLU B 1 92 ? -3.75 18.719 -15.484 1 37.59 92 GLU B CA 1
ATOM 1955 C C . GLU B 1 92 ? -2.666 19.516 -14.75 1 37.59 92 GLU B C 1
ATOM 1957 O O . GLU B 1 92 ? -1.689 18.922 -14.273 1 37.59 92 GLU B O 1
ATOM 1962 N N . ASN B 1 93 ? -2.549 20.516 -15.258 1 37.09 93 ASN B N 1
ATOM 1963 C CA . ASN B 1 93 ? -1.98 21.719 -14.648 1 37.09 93 ASN B CA 1
ATOM 1964 C C . ASN B 1 93 ? -1.821 21.562 -13.141 1 37.09 93 ASN B C 1
ATOM 1966 O O . ASN B 1 93 ? -2.65 22.047 -12.367 1 37.09 93 ASN B O 1
ATOM 1970 N N . GLN B 1 94 ? -1.912 20.406 -12.789 1 42.5 94 GLN B N 1
ATOM 1971 C CA . GLN B 1 94 ? -1.533 20.531 -11.391 1 42.5 94 GLN B CA 1
ATOM 1972 C C . GLN B 1 94 ? -0.384 21.531 -11.219 1 42.5 94 GLN B C 1
ATOM 1974 O O . GLN B 1 94 ? 0.782 21.125 -11.172 1 42.5 94 GLN B O 1
ATOM 1979 N N . GLU B 1 95 ? -0.278 22.281 -12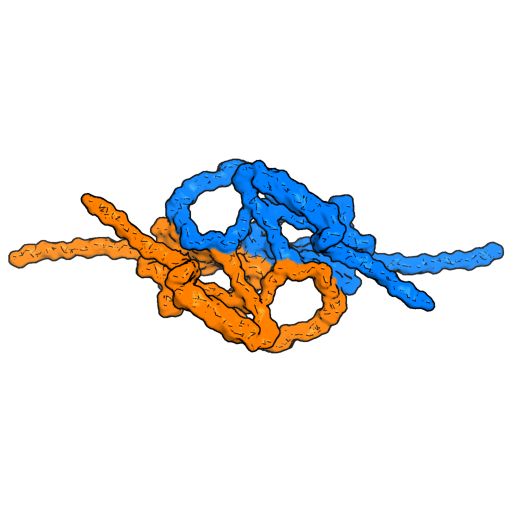.047 1 44.28 95 GLU B N 1
ATOM 1980 C CA . GLU B 1 95 ? 0.468 23.531 -11.875 1 44.28 95 GLU B CA 1
ATOM 1981 C C . GLU B 1 95 ? 0.854 23.734 -10.414 1 44.28 95 GLU B C 1
ATOM 1983 O O . GLU B 1 95 ? 2.025 23.953 -10.102 1 44.28 95 GLU B O 1
ATOM 1988 N N . GLU B 1 96 ? -0.31 24.25 -9.539 1 50 96 GLU B N 1
ATOM 1989 C CA . GLU B 1 96 ? -0.037 24.969 -8.305 1 50 96 GLU B CA 1
ATOM 1990 C C . GLU B 1 96 ? 0.312 24.031 -7.164 1 50 96 GLU B C 1
ATOM 1992 O O . GLU B 1 96 ? 0.634 24.469 -6.059 1 50 96 GLU B O 1
ATOM 1997 N N . SER B 1 97 ? 0.048 22.625 -7.25 1 61.5 97 SER B N 1
ATOM 1998 C CA . SER B 1 97 ? 0.394 21.859 -6.051 1 61.5 97 SER B CA 1
ATOM 1999 C C . SER B 1 97 ? 1.879 21.516 -6.027 1 61.5 97 SER B C 1
ATOM 2001 O O . SER B 1 97 ? 2.426 21.031 -7.023 1 61.5 97 SER B O 1
ATOM 2003 N N . ARG B 1 98 ? 2.609 22.109 -5.332 1 80.56 98 ARG B N 1
ATOM 2004 C CA . ARG B 1 98 ? 4.02 21.859 -5.055 1 80.56 98 ARG B CA 1
ATOM 2005 C C . ARG B 1 98 ? 4.191 20.703 -4.082 1 80.56 98 ARG B C 1
ATOM 2007 O O . ARG B 1 98 ? 3.658 20.734 -2.973 1 80.56 98 ARG B O 1
ATOM 2014 N N . TYR B 1 99 ? 4.723 19.547 -4.66 1 86.31 99 TYR B N 1
ATOM 2015 C CA . TYR B 1 99 ? 5.078 18.469 -3.742 1 86.31 99 TYR B CA 1
ATOM 2016 C C . TYR B 1 99 ? 6.215 18.891 -2.82 1 86.31 99 TYR B C 1
ATOM 2018 O O . TYR B 1 99 ? 7.246 19.391 -3.283 1 86.31 99 TYR B O 1
ATOM 2026 N N . VAL B 1 100 ? 5.871 18.75 -1.615 1 86 100 VAL B N 1
ATOM 2027 C CA . VAL B 1 100 ? 6.902 18.953 -0.602 1 86 100 VAL B CA 1
ATOM 2028 C C . VAL B 1 100 ? 7.656 17.641 -0.359 1 86 100 VAL B C 1
ATOM 2030 O O . VAL B 1 100 ? 8.859 17.656 -0.106 1 86 100 VAL B O 1
ATOM 2033 N N . LEU B 1 101 ? 6.977 16.5 -0.438 1 89.5 101 LEU B N 1
ATOM 2034 C CA . LEU B 1 101 ? 7.469 15.141 -0.262 1 89.5 101 LEU B CA 1
ATOM 2035 C C . LEU B 1 101 ? 6.746 14.172 -1.192 1 89.5 101 LEU B C 1
ATOM 2037 O O . LEU B 1 101 ? 5.523 14.242 -1.334 1 89.5 101 LEU B O 1
ATOM 2041 N N . ARG B 1 102 ? 7.457 13.398 -1.897 1 92 102 ARG B N 1
ATOM 2042 C CA . ARG B 1 102 ? 6.883 12.422 -2.818 1 92 102 ARG B CA 1
ATOM 2043 C C . ARG B 1 102 ? 7.562 11.07 -2.668 1 92 102 ARG B C 1
ATOM 2045 O O . ARG B 1 102 ? 8.625 10.828 -3.248 1 92 102 ARG B O 1
ATOM 2052 N N . GLU B 1 103 ? 6.91 10.203 -1.852 1 93.5 103 GLU B N 1
ATOM 2053 C CA . GLU B 1 103 ? 7.508 8.891 -1.594 1 93.5 103 GLU B CA 1
ATOM 2054 C C . GLU B 1 103 ? 6.684 7.777 -2.23 1 93.5 103 GLU B C 1
ATOM 2056 O O . GLU B 1 103 ? 7.18 6.664 -2.418 1 93.5 103 GLU B O 1
ATOM 2061 N N . ARG B 1 104 ? 5.406 8.008 -2.529 1 93.75 104 ARG B N 1
ATOM 2062 C CA . ARG B 1 104 ? 4.523 6.965 -3.043 1 93.75 104 ARG B CA 1
ATOM 2063 C C . ARG B 1 104 ? 4.828 6.664 -4.508 1 93.75 104 ARG B C 1
ATOM 2065 O O . ARG B 1 104 ? 5.184 7.562 -5.27 1 93.75 104 ARG B O 1
ATOM 2072 N N . ARG B 1 105 ? 4.66 5.41 -4.781 1 87.31 105 ARG B N 1
ATOM 2073 C CA . ARG B 1 105 ? 4.91 5 -6.16 1 87.31 105 ARG B CA 1
ATOM 2074 C C . ARG B 1 105 ? 3.604 4.805 -6.922 1 87.31 105 ARG B C 1
ATOM 2076 O O . ARG B 1 105 ? 2.697 4.121 -6.445 1 87.31 105 ARG B O 1
ATOM 2083 N N . VAL B 1 106 ? 3.525 5.527 -7.984 1 82.94 106 VAL B N 1
ATOM 2084 C CA . VAL B 1 106 ? 2.344 5.445 -8.836 1 82.94 106 VAL B CA 1
ATOM 2085 C C . VAL B 1 106 ? 2.758 5.102 -10.266 1 82.94 106 VAL B C 1
ATOM 2087 O O . VAL B 1 106 ? 3.811 5.543 -10.734 1 82.94 106 VAL B O 1
ATOM 2090 N N . GLY B 1 107 ? 1.969 4.328 -10.93 1 85.25 107 GLY B N 1
ATOM 2091 C CA . GLY B 1 107 ? 2.273 3.957 -12.305 1 85.25 107 GLY B CA 1
ATOM 2092 C C . GLY B 1 107 ? 1.858 2.537 -12.641 1 85.25 107 GLY B C 1
ATOM 2093 O O . GLY B 1 107 ? 0.993 1.963 -11.977 1 85.25 107 GLY B O 1
ATOM 2094 N N . GLU B 1 108 ? 2.465 2.104 -13.695 1 87.69 108 GLU B N 1
ATOM 2095 C CA . GLU B 1 108 ? 2.176 0.743 -14.141 1 87.69 108 GLU B CA 1
ATOM 2096 C C . GLU B 1 108 ? 2.996 -0.28 -13.359 1 87.69 108 GLU B C 1
ATOM 2098 O O . GLU B 1 108 ? 4.098 0.023 -12.898 1 87.69 108 GLU B O 1
ATOM 2103 N N . PHE B 1 109 ? 2.457 -1.44 -13.234 1 89.88 109 PHE B N 1
ATOM 2104 C CA . PHE B 1 109 ? 3.158 -2.498 -12.516 1 89.88 109 PHE B CA 1
ATOM 2105 C C . PHE B 1 109 ? 2.938 -3.848 -13.188 1 89.88 109 PHE B C 1
ATOM 2107 O O . PHE B 1 109 ? 2 -4.012 -13.969 1 89.88 109 PHE B O 1
ATOM 2114 N N . HIS B 1 110 ? 3.84 -4.75 -12.906 1 90.69 110 HIS B N 1
ATOM 2115 C CA . HIS B 1 110 ? 3.789 -6.109 -13.43 1 90.69 110 HIS B CA 1
ATOM 2116 C C . HIS B 1 110 ? 4.57 -7.07 -12.539 1 90.69 110 HIS B C 1
ATOM 2118 O O . HIS B 1 110 ? 5.711 -6.793 -12.172 1 90.69 110 HIS B O 1
ATOM 2124 N N . ARG B 1 111 ? 3.85 -8.117 -12.102 1 92.38 111 ARG B N 1
ATOM 2125 C CA . ARG B 1 111 ? 4.477 -9.242 -11.422 1 92.38 111 ARG B CA 1
ATOM 2126 C C . ARG B 1 111 ? 4.035 -10.57 -12.023 1 92.38 111 ARG B C 1
ATOM 2128 O O . ARG B 1 111 ? 2.861 -10.742 -12.367 1 92.38 111 ARG B O 1
ATOM 2135 N N . SER B 1 112 ? 4.957 -11.453 -12.109 1 92.19 112 SER B N 1
ATOM 2136 C CA . SER B 1 112 ? 4.602 -12.789 -12.594 1 92.19 112 SER B CA 1
ATOM 2137 C C . SER B 1 112 ? 5.254 -13.875 -11.742 1 92.19 112 SER B C 1
ATOM 2139 O O . SER B 1 112 ? 6.383 -13.711 -11.273 1 92.19 112 SER B O 1
ATOM 2141 N N . PHE B 1 113 ? 4.512 -14.992 -11.648 1 90 113 PHE B N 1
ATOM 2142 C CA . PHE B 1 113 ? 4.969 -16.109 -10.82 1 90 113 PHE B CA 1
ATOM 2143 C C . PHE B 1 113 ? 4.699 -17.438 -11.516 1 90 113 PHE B C 1
ATOM 2145 O O . PHE B 1 113 ? 3.607 -17.656 -12.039 1 90 113 PHE B O 1
ATOM 2152 N N . SER B 1 114 ? 5.684 -18.297 -11.477 1 91.31 114 SER B N 1
ATOM 2153 C CA . SER B 1 114 ? 5.469 -19.641 -12.016 1 91.31 114 SER B CA 1
ATOM 2154 C C . SER B 1 114 ? 4.586 -20.469 -11.102 1 91.31 114 SER B C 1
ATOM 2156 O O . SER B 1 114 ? 4.809 -20.516 -9.883 1 91.31 114 SER B O 1
ATOM 2158 N N . LEU B 1 115 ? 3.654 -21.125 -11.719 1 90.62 115 LEU B N 1
ATOM 2159 C CA . LEU B 1 115 ? 2.738 -21.938 -10.922 1 90.62 115 LEU B CA 1
ATOM 2160 C C . LEU B 1 115 ? 3.287 -23.359 -10.734 1 90.62 115 LEU B C 1
ATOM 2162 O O . LEU B 1 115 ? 3.754 -23.984 -11.688 1 90.62 115 LEU B O 1
ATOM 2166 N N . PRO B 1 116 ? 3.189 -23.797 -9.531 1 88.62 116 PRO B N 1
ATOM 2167 C CA . PRO B 1 116 ? 3.555 -25.203 -9.328 1 88.62 116 PRO B CA 1
ATOM 2168 C C . PRO B 1 116 ? 2.619 -26.156 -10.055 1 88.62 116 PRO B C 1
ATOM 2170 O O . PRO B 1 116 ? 1.481 -25.797 -10.367 1 88.62 116 PRO B O 1
ATOM 2173 N N . LYS B 1 117 ? 3.117 -27.359 -10.219 1 87.5 117 LYS B N 1
ATOM 2174 C CA . LYS B 1 117 ? 2.359 -28.359 -10.969 1 87.5 117 LYS B CA 1
ATOM 2175 C C . LYS B 1 117 ? 1.06 -28.719 -10.258 1 87.5 117 LYS B C 1
ATOM 2177 O O . LYS B 1 117 ? 0.063 -29.047 -10.898 1 87.5 117 LYS B O 1
ATOM 2182 N N . ASP B 1 118 ? 1.036 -28.656 -9.008 1 90.06 118 ASP B N 1
ATOM 2183 C CA . ASP B 1 118 ? -0.135 -29.094 -8.258 1 90.06 118 ASP B CA 1
ATOM 2184 C C . ASP B 1 118 ? -1.107 -27.938 -8.016 1 90.06 118 ASP B C 1
ATOM 2186 O O . ASP B 1 118 ? -2.107 -28.109 -7.312 1 90.06 118 ASP B O 1
ATOM 2190 N N . ALA B 1 119 ? -0.803 -26.781 -8.562 1 91.81 119 ALA B N 1
ATOM 2191 C CA . ALA B 1 119 ? -1.756 -25.672 -8.484 1 91.81 119 ALA B CA 1
ATOM 2192 C C . ALA B 1 119 ? -2.928 -25.891 -9.438 1 91.81 119 ALA B C 1
ATOM 2194 O O . ALA B 1 119 ? -2.76 -26.469 -10.516 1 91.81 119 ALA B O 1
ATOM 2195 N N . ASP B 1 120 ? -4.133 -25.5 -9.055 1 92.69 120 ASP B N 1
ATOM 2196 C CA . ASP B 1 120 ? -5.336 -25.594 -9.875 1 92.69 120 ASP B CA 1
ATOM 2197 C C . ASP B 1 120 ? -5.773 -24.203 -10.367 1 92.69 120 ASP B C 1
ATOM 2199 O O . ASP B 1 120 ? -6.594 -23.547 -9.727 1 92.69 120 ASP B O 1
ATOM 2203 N N . PRO B 1 121 ? -5.324 -23.766 -11.5 1 91.25 121 PRO B N 1
ATOM 2204 C CA . PRO B 1 121 ? -5.621 -22.422 -11.984 1 91.25 121 PRO B CA 1
ATOM 2205 C C . PRO B 1 121 ? -7.098 -22.219 -12.328 1 91.25 121 PRO B C 1
ATOM 2207 O O . PRO B 1 121 ? -7.562 -21.094 -12.469 1 91.25 121 PRO B O 1
ATOM 2210 N N . GLU B 1 122 ? -7.855 -23.234 -12.461 1 92 122 GLU B N 1
ATOM 2211 C CA . GLU B 1 122 ? -9.266 -23.141 -12.844 1 92 122 GLU B CA 1
ATOM 2212 C C . GLU B 1 122 ? -10.117 -22.641 -11.68 1 92 122 GLU B C 1
ATOM 2214 O O . GLU B 1 122 ? -11.227 -22.156 -11.891 1 92 122 GLU B O 1
ATOM 2219 N N . ASN B 1 123 ? -9.641 -22.781 -10.523 1 93.69 123 ASN B N 1
ATOM 2220 C CA . ASN B 1 123 ? -10.422 -22.375 -9.359 1 93.69 123 ASN B CA 1
ATOM 2221 C C . ASN B 1 123 ? -9.758 -21.219 -8.602 1 93.69 123 ASN B C 1
ATOM 2223 O O . ASN B 1 123 ? -9.953 -21.062 -7.398 1 93.69 123 ASN B O 1
ATOM 2227 N N . ILE B 1 124 ? -8.992 -20.5 -9.312 1 94.88 124 ILE B N 1
ATOM 2228 C CA . ILE B 1 124 ? -8.273 -19.359 -8.734 1 94.88 124 ILE B CA 1
ATOM 2229 C C . ILE B 1 124 ? -9.281 -18.312 -8.281 1 94.88 124 ILE B C 1
ATOM 2231 O O . ILE B 1 124 ? -10.273 -18.047 -8.961 1 94.88 124 ILE B O 1
ATOM 2235 N N . GLN B 1 125 ? -9.023 -17.734 -7.082 1 96.44 125 GLN B N 1
ATOM 2236 C CA . GLN B 1 125 ? -9.852 -16.656 -6.555 1 96.44 125 GLN B CA 1
ATOM 2237 C C . GLN B 1 125 ? -9.008 -15.445 -6.184 1 96.44 125 GLN B C 1
ATOM 2239 O O . GLN B 1 125 ? -7.918 -15.586 -5.621 1 96.44 125 GLN B O 1
ATOM 2244 N N . ALA B 1 126 ? -9.57 -14.305 -6.551 1 96.88 126 ALA B N 1
ATOM 2245 C CA . ALA B 1 126 ? -8.867 -13.062 -6.223 1 96.88 126 ALA B CA 1
ATOM 2246 C C . ALA B 1 126 ? -9.789 -12.102 -5.477 1 96.88 126 ALA B C 1
ATOM 2248 O O . ALA B 1 126 ? -10.969 -11.977 -5.812 1 96.88 126 ALA B O 1
ATOM 2249 N N . THR B 1 127 ? -9.328 -11.492 -4.441 1 97.19 127 THR B N 1
ATOM 2250 C CA . THR B 1 127 ? -10.039 -10.461 -3.691 1 97.19 127 THR B CA 1
ATOM 2251 C C . THR B 1 127 ? -9.148 -9.234 -3.492 1 97.19 127 THR B C 1
ATOM 2253 O O . THR B 1 127 ? -7.922 -9.344 -3.484 1 97.19 127 THR B O 1
ATOM 2256 N N . TYR B 1 128 ? -9.75 -8.102 -3.48 1 96.25 128 TYR B N 1
ATOM 2257 C CA . TYR B 1 128 ? -9.039 -6.848 -3.256 1 96.25 128 TYR B CA 1
ATOM 2258 C C . TYR B 1 128 ? -9.656 -6.078 -2.092 1 96.25 128 TYR B C 1
ATOM 2260 O O . TYR B 1 128 ? -10.82 -5.691 -2.139 1 96.25 128 TYR B O 1
ATOM 2268 N N . ARG B 1 129 ? -8.828 -5.895 -1.013 1 95.69 129 ARG B N 1
ATOM 2269 C CA . ARG B 1 129 ? -9.305 -5.191 0.177 1 95.69 129 ARG B CA 1
ATOM 2270 C C . ARG B 1 129 ? -8.203 -4.328 0.777 1 95.69 129 ARG B C 1
ATOM 2272 O O . ARG B 1 129 ? -7.062 -4.777 0.925 1 95.69 129 ARG B O 1
ATOM 2279 N N . ASN B 1 130 ? -8.516 -3.07 1.049 1 95.44 130 ASN B N 1
ATOM 2280 C CA . ASN B 1 130 ? -7.609 -2.164 1.74 1 95.44 130 ASN B CA 1
ATOM 2281 C C . ASN B 1 130 ? -6.258 -2.078 1.034 1 95.44 130 ASN B C 1
ATOM 2283 O O . ASN B 1 130 ? -5.211 -2.129 1.681 1 95.44 130 ASN B O 1
ATOM 2287 N N . GLY B 1 131 ? -6.34 -2.076 -0.256 1 96.75 131 GLY B N 1
ATOM 2288 C CA . GLY B 1 131 ? -5.133 -1.859 -1.035 1 96.75 131 GLY B CA 1
ATOM 2289 C C . GLY B 1 131 ? -4.293 -3.113 -1.194 1 96.75 131 GLY B C 1
ATOM 2290 O O . GLY B 1 131 ? -3.137 -3.043 -1.619 1 96.75 131 GLY B O 1
ATOM 2291 N N . VAL B 1 132 ? -4.891 -4.289 -0.798 1 97.56 132 VAL B N 1
ATOM 2292 C CA . VAL B 1 132 ? -4.164 -5.547 -0.947 1 97.56 132 VAL B CA 1
ATOM 2293 C C . VAL B 1 132 ? -4.941 -6.488 -1.867 1 97.56 132 VAL B C 1
ATOM 2295 O O . VAL B 1 132 ? -6.121 -6.758 -1.635 1 97.56 132 VAL B O 1
ATOM 2298 N N . LEU B 1 133 ? -4.246 -6.918 -2.887 1 98 133 LEU B N 1
ATOM 2299 C CA . LEU B 1 133 ? -4.785 -7.98 -3.729 1 98 133 LEU B CA 1
ATOM 2300 C C . LEU B 1 133 ? -4.402 -9.352 -3.182 1 98 133 LEU B C 1
ATOM 2302 O O . LEU B 1 133 ? -3.223 -9.625 -2.953 1 98 133 LEU B O 1
ATOM 2306 N N . SER B 1 134 ? -5.379 -10.148 -2.924 1 97.81 134 SER B N 1
ATOM 2307 C CA . SER B 1 134 ? -5.141 -11.516 -2.484 1 97.81 134 SER B CA 1
ATOM 2308 C C . SER B 1 134 ? -5.57 -12.523 -3.549 1 97.81 134 SER B C 1
ATOM 2310 O O . SER B 1 134 ? -6.73 -12.531 -3.969 1 97.81 134 SER B O 1
ATOM 2312 N N . VAL B 1 135 ? -4.68 -13.32 -3.982 1 97.62 135 VAL B N 1
ATOM 2313 C CA . VAL B 1 135 ? -4.965 -14.359 -4.969 1 97.62 135 VAL B CA 1
ATOM 2314 C C . VAL B 1 135 ? -4.758 -15.734 -4.34 1 97.62 135 VAL B C 1
ATOM 2316 O O . VAL B 1 135 ? -3.66 -16.062 -3.887 1 97.62 135 VAL B O 1
ATOM 2319 N N . ALA B 1 136 ? -5.789 -16.5 -4.34 1 96.94 136 ALA B N 1
ATOM 2320 C CA . ALA B 1 136 ? -5.746 -17.844 -3.807 1 96.94 136 ALA B CA 1
ATOM 2321 C C . ALA B 1 136 ? -5.762 -18.891 -4.93 1 96.94 136 ALA B C 1
ATOM 2323 O O . ALA B 1 136 ? -6.656 -18.875 -5.781 1 96.94 136 ALA B O 1
ATOM 2324 N N . LEU B 1 137 ? -4.758 -19.734 -4.883 1 95.62 137 LEU B N 1
ATOM 2325 C CA . LEU B 1 137 ? -4.637 -20.812 -5.855 1 95.62 137 LEU B CA 1
ATOM 2326 C C . LEU B 1 137 ? -4.734 -22.172 -5.18 1 95.62 137 LEU B C 1
ATOM 2328 O O . LEU B 1 137 ? -3.758 -22.656 -4.605 1 95.62 137 LEU B O 1
ATOM 2332 N N . PRO B 1 138 ? -5.863 -22.797 -5.34 1 95.94 138 PRO B N 1
ATOM 2333 C CA . PRO B 1 138 ? -6.004 -24.109 -4.711 1 95.94 138 PRO B CA 1
ATOM 2334 C C . PRO B 1 138 ? -5.051 -25.156 -5.293 1 95.94 138 PRO B C 1
ATOM 2336 O O . PRO B 1 138 ? -4.621 -25.016 -6.441 1 95.94 138 PRO B O 1
ATOM 2339 N N . LYS B 1 139 ? -4.703 -26.062 -4.48 1 92.25 139 LYS B N 1
ATOM 2340 C CA . LYS B 1 139 ? -3.947 -27.219 -4.957 1 92.25 139 LYS B CA 1
ATOM 2341 C C . LYS B 1 139 ? -4.871 -28.266 -5.57 1 92.25 139 LYS B C 1
ATOM 2343 O O . LYS B 1 139 ? -6.008 -28.438 -5.121 1 92.25 139 LYS B O 1
ATOM 2348 N N . LYS B 1 140 ? -4.398 -28.953 -6.547 1 90.06 140 LYS B N 1
ATOM 2349 C CA . LYS B 1 140 ? -5.176 -30.031 -7.156 1 90.06 140 LYS B CA 1
ATOM 2350 C C . LYS B 1 140 ? -5.34 -31.203 -6.191 1 90.06 140 LYS B C 1
ATOM 2352 O O . LYS B 1 140 ? -4.438 -31.5 -5.41 1 90.06 140 LYS B O 1
ATOM 2357 N N . PRO B 1 141 ? -6.582 -31.75 -6.184 1 79.81 141 PRO B N 1
ATOM 2358 C CA . PRO B 1 141 ? -6.773 -32.938 -5.34 1 79.81 141 PRO B CA 1
ATOM 2359 C C . PRO B 1 141 ? -5.805 -34.062 -5.676 1 79.81 141 PRO B C 1
ATOM 2361 O O . PRO B 1 141 ? -5.371 -34.188 -6.824 1 79.81 141 PRO B O 1
ATOM 2364 N N . GLU B 1 142 ? -4.992 -34.438 -4.742 1 67.81 142 GLU B N 1
ATOM 2365 C CA . GLU B 1 142 ? -4.109 -35.594 -4.965 1 67.81 142 GLU B CA 1
ATOM 2366 C C . GLU B 1 142 ? -4.82 -36.688 -5.746 1 67.81 142 GLU B C 1
ATOM 2368 O O . GLU B 1 142 ? -5.992 -36.969 -5.496 1 67.81 142 GLU B O 1
ATOM 2373 N N . ALA B 1 143 ? -4.336 -36.781 -6.953 1 56.62 143 ALA B N 1
ATOM 2374 C CA . ALA B 1 143 ? -4.871 -37.938 -7.68 1 56.62 143 ALA B CA 1
ATOM 2375 C C . ALA B 1 143 ? -4.848 -39.188 -6.816 1 56.62 143 ALA B C 1
ATOM 2377 O O . ALA B 1 143 ? -3.838 -39.5 -6.18 1 56.62 143 ALA B O 1
ATOM 2378 N N . LYS B 1 144 ? -5.91 -39.406 -6.113 1 55.97 144 LYS B N 1
ATOM 2379 C CA . LYS B 1 144 ? -5.973 -40.719 -5.461 1 55.97 144 LYS B CA 1
ATOM 2380 C C . LYS B 1 144 ? -5.332 -41.781 -6.328 1 55.97 144 LYS B C 1
ATOM 2382 O O . LYS B 1 144 ? -5.547 -41.812 -7.539 1 55.97 144 LYS B O 1
ATOM 2387 N N . PRO B 1 145 ? -4.184 -42.25 -5.84 1 55.53 145 PRO B N 1
ATOM 2388 C CA . PRO B 1 145 ? -3.619 -43.375 -6.602 1 55.53 145 PRO B CA 1
ATOM 2389 C C . PRO B 1 145 ? -4.688 -44.312 -7.16 1 55.53 145 PRO B C 1
ATOM 2391 O O . PRO B 1 145 ? -5.668 -44.625 -6.473 1 55.53 145 PRO B O 1
ATOM 2394 N N . ARG B 1 146 ? -4.887 -44.094 -8.344 1 54.09 146 ARG B N 1
ATOM 2395 C CA . ARG B 1 146 ? -5.816 -45.062 -8.945 1 54.09 146 ARG B CA 1
ATOM 2396 C C . ARG B 1 146 ? -5.41 -46.5 -8.633 1 54.09 146 ARG B C 1
ATOM 2398 O O . ARG B 1 146 ? -4.273 -46.875 -8.891 1 54.09 146 ARG B O 1
ATOM 2405 N N . GLN B 1 147 ? -5.879 -46.938 -7.605 1 57.22 147 GLN B N 1
ATOM 2406 C CA . GLN B 1 147 ? -5.645 -48.344 -7.379 1 57.22 147 GLN B CA 1
ATOM 2407 C C . GLN B 1 147 ? -5.973 -49.156 -8.625 1 57.22 147 GLN B C 1
ATOM 2409 O O . GLN B 1 147 ? -7.082 -49.094 -9.156 1 57.22 147 GLN B O 1
ATOM 2414 N N . ILE B 1 148 ? -4.973 -49.344 -9.359 1 58.88 148 ILE B N 1
ATOM 2415 C CA . ILE B 1 148 ? -5.16 -50.25 -10.484 1 58.88 148 ILE B CA 1
ATOM 2416 C C . ILE B 1 148 ? -5.512 -51.656 -9.961 1 58.88 148 ILE B C 1
ATOM 2418 O O . ILE B 1 148 ? -4.738 -52.25 -9.219 1 58.88 148 ILE B O 1
ATOM 2422 N N . LYS B 1 149 ? -6.758 -51.906 -9.922 1 59.94 149 LYS B N 1
ATOM 2423 C CA . LYS B 1 149 ? -7.141 -53.281 -9.594 1 59.94 149 LYS B CA 1
ATOM 2424 C C . LYS B 1 149 ? -6.527 -54.281 -10.578 1 59.94 149 LYS B C 1
ATOM 2426 O O . LYS B 1 149 ? -6.691 -54.125 -11.797 1 59.94 149 LYS B O 1
ATOM 2431 N N . ILE B 1 150 ? -5.5 -54.844 -10.102 1 60.62 150 ILE B N 1
ATOM 2432 C CA . ILE B 1 150 ? -4.961 -55.906 -10.93 1 60.62 150 ILE B CA 1
ATOM 2433 C C . ILE B 1 150 ? -5.977 -57.031 -11.016 1 60.62 150 ILE B C 1
ATOM 2435 O O . ILE B 1 150 ? -6.41 -57.562 -9.992 1 60.62 150 ILE B O 1
ATOM 2439 N N . THR B 1 151 ? -6.906 -56.969 -11.914 1 60.09 151 THR B N 1
ATOM 2440 C CA . THR B 1 151 ? -7.746 -58.156 -12.141 1 60.09 151 THR B CA 1
ATOM 2441 C C . THR B 1 151 ? -6.914 -59.312 -12.664 1 60.09 151 THR B C 1
ATOM 2443 O O . THR B 1 151 ? -6.105 -59.156 -13.578 1 60.09 151 THR B O 1
ATOM 2446 N N . ARG B 1 152 ? -6.574 -60.219 -11.789 1 57.03 152 ARG B N 1
ATOM 2447 C CA . ARG B 1 152 ? -5.945 -61.469 -12.188 1 57.03 152 ARG B CA 1
ATOM 2448 C C . ARG B 1 152 ? -6.703 -62.125 -13.336 1 57.03 152 ARG B C 1
ATOM 2450 O O . ARG B 1 152 ? -7.918 -62.281 -13.273 1 57.03 152 ARG B O 1
ATOM 2457 N N . GLY B 1 153 ? -6.312 -61.812 -14.625 1 44.91 153 GLY B N 1
ATOM 2458 C CA . GLY B 1 153 ? -6.711 -62.781 -15.625 1 44.91 153 GLY B CA 1
ATOM 2459 C C . GLY B 1 153 ? -6.148 -64.188 -15.367 1 44.91 153 GLY B C 1
ATOM 2460 O O . GLY B 1 153 ? -5.156 -64.312 -14.648 1 44.91 153 GLY B O 1
#

Nearest PDB structures (foldseek):
  5j7n-assembly1_A  TM=8.404E-01  e=4.050E-10  Xylella fastidiosa 9a5c
  3guf-assembly1_B  TM=8.496E-01  e=3.972E-09  Xanthomonas citri
  3w1z-assembly1_B  TM=6.290E-01  e=1.090E-10  Schizosaccharomyces pombe 972h-
  3w1z-assembly1_D  TM=7.883E-01  e=1.752E-08  Schizosaccharomyces pombe 972h-
  5zul-assembly1_E-2  TM=8.877E-01  e=1.152E-07  Mycobacterium marinum M

Organism: NCBI:txid159291

pLDDT: mean 74.04, std 22.89, range [22.84, 98.0]

Secondary structure (DSSP, 8-state):
------------SSTT-HHHHHHHHHHHHHHHTSTT--EE---EEEEE-SSEEEEEEE-TT--GGGEEEEEETTEEEEEE------S------TTS-EEEEE----SEEEEEEEPPTTB-GGG-EEEEETTEEEEEEEBPP------------/------------SSTT-HHHHHHHHHHHHHHHTSTT--EE---EEEEE-SSEEEEEEE-TT--GGGEEEEEETTEEEEEE------S-S----TTS-EEEEE----SEEEEEEEPPTTB-GGG-EEEEETTEEEEEEEBPP------------

Solvent-accessible surface area (backbone atoms only — not comparable to full-atom values): 17526 Å² total; per-residue (Å²): 133,84,76,74,70,77,72,71,63,54,54,58,46,53,90,84,31,52,63,49,46,38,48,47,46,48,50,48,50,60,42,59,69,36,86,90,45,40,67,47,76,65,36,39,30,30,34,35,45,93,60,29,37,39,38,37,34,50,40,49,68,52,54,74,91,42,53,37,76,50,75,54,95,60,22,43,37,41,30,49,48,79,58,79,56,62,75,66,58,59,67,56,66,58,71,72,46,48,67,64,36,81,55,61,83,67,65,43,39,60,47,66,40,52,57,46,87,53,47,29,79,89,64,52,43,75,49,76,52,36,10,25,39,38,36,38,31,32,46,49,74,71,74,65,77,72,76,74,75,76,70,81,124,133,85,76,74,74,77,70,75,64,56,55,59,43,55,89,84,32,52,63,48,45,40,49,47,47,48,49,48,50,58,40,60,68,35,86,90,45,42,67,47,76,65,35,39,31,30,33,36,46,94,60,30,36,40,37,37,34,51,40,48,68,52,53,76,89,41,52,38,76,49,75,55,97,60,23,42,37,41,29,49,47,80,56,78,56,61,75,62,63,52,69,56,65,63,68,75,46,48,70,67,36,82,55,61,82,67,65,44,40,61,49,64,39,57,57,48,88,54,48,29,78,90,65,51,43,75,50,77,52,37,10,25,38,39,36,38,31,32,45,49,76,72,74,66,76,71,75,73,74,76,71,82,126